Protein AF-A0A653CT68-F1 (afdb_monomer_lite)

Structure (mmCIF, N/CA/C/O backbone):
data_AF-A0A653CT68-F1
#
_entry.id   AF-A0A653CT68-F1
#
loop_
_atom_site.group_PDB
_atom_site.id
_atom_site.type_symbol
_atom_site.label_atom_id
_atom_site.label_alt_id
_atom_site.label_comp_id
_atom_site.label_asym_id
_atom_site.label_entity_id
_atom_site.label_seq_id
_atom_site.pdbx_PDB_ins_code
_atom_site.Cartn_x
_atom_site.Cartn_y
_atom_site.Cartn_z
_atom_site.occupancy
_atom_site.B_iso_or_equiv
_atom_site.auth_seq_id
_atom_site.auth_comp_id
_atom_site.auth_asym_id
_atom_site.auth_atom_id
_atom_site.pdbx_PDB_model_num
ATOM 1 N N . MET A 1 1 ? -41.159 -13.709 57.148 1.00 50.38 1 MET A N 1
ATOM 2 C CA . MET A 1 1 ? -40.549 -14.411 58.303 1.00 50.38 1 MET A CA 1
ATOM 3 C C . MET A 1 1 ? -40.953 -13.792 59.641 1.00 50.38 1 MET A C 1
ATOM 5 O O . MET A 1 1 ? -41.340 -14.556 60.511 1.00 50.38 1 MET A O 1
ATOM 9 N N . ALA A 1 2 ? -40.966 -12.460 59.794 1.00 50.59 2 ALA A N 1
ATOM 10 C CA . ALA A 1 2 ? -41.313 -11.773 61.052 1.00 50.59 2 ALA A CA 1
ATOM 11 C C . ALA A 1 2 ? -42.676 -12.172 61.667 1.00 50.59 2 ALA A C 1
ATOM 13 O O . ALA A 1 2 ? -42.738 -12.515 62.842 1.00 50.59 2 ALA A O 1
ATOM 14 N N . ILE A 1 3 ? -43.745 -12.269 60.863 1.00 54.97 3 ILE A N 1
ATOM 15 C CA . ILE A 1 3 ? -45.086 -12.687 61.336 1.00 54.97 3 ILE A CA 1
ATOM 16 C C . ILE A 1 3 ? -45.089 -14.115 61.920 1.00 54.97 3 ILE A C 1
ATOM 18 O O . ILE A 1 3 ? -45.827 -14.413 62.856 1.00 54.97 3 ILE A O 1
ATOM 22 N N . VAL A 1 4 ? -44.259 -15.014 61.380 1.00 57.62 4 VAL A N 1
ATOM 23 C CA . VAL A 1 4 ? -44.188 -16.419 61.825 1.00 57.62 4 VAL A CA 1
ATOM 24 C C . VAL A 1 4 ? -43.442 -16.527 63.155 1.00 57.62 4 VAL A C 1
ATOM 26 O O . VAL A 1 4 ? -43.852 -17.296 64.021 1.00 57.62 4 VAL A O 1
ATOM 29 N N . VAL A 1 5 ? -42.397 -15.715 63.340 1.00 60.66 5 VAL A N 1
ATOM 30 C CA . VAL A 1 5 ? -41.650 -15.627 64.603 1.00 60.66 5 VAL A CA 1
ATOM 31 C C . VAL A 1 5 ? -42.527 -15.018 65.696 1.00 60.66 5 VAL A C 1
ATOM 33 O O . VAL A 1 5 ? -42.598 -15.583 66.781 1.00 60.66 5 VAL A O 1
ATOM 36 N N . PHE A 1 6 ? -43.292 -13.968 65.382 1.00 61.91 6 PHE A N 1
ATOM 37 C CA . PHE A 1 6 ? -44.229 -13.341 66.320 1.00 61.91 6 PHE A CA 1
ATOM 38 C C . PHE A 1 6 ? -45.326 -14.308 66.779 1.00 61.91 6 PHE A C 1
ATOM 40 O O . PHE A 1 6 ? -45.622 -14.418 67.964 1.00 61.91 6 PHE A O 1
ATOM 47 N N . ARG A 1 7 ? -45.882 -15.097 65.851 1.00 63.41 7 ARG A N 1
ATOM 48 C CA . ARG A 1 7 ? -46.888 -16.119 66.178 1.00 63.41 7 ARG A CA 1
ATOM 49 C C . ARG A 1 7 ? -46.317 -17.252 67.033 1.00 63.41 7 ARG A C 1
ATOM 51 O O . ARG A 1 7 ? -47.052 -17.857 67.805 1.00 63.41 7 ARG A O 1
ATOM 58 N N . SER A 1 8 ? -45.024 -17.545 66.895 1.00 61.91 8 SER A N 1
ATOM 59 C CA . SER A 1 8 ? -44.327 -18.529 67.726 1.00 61.91 8 SER A CA 1
ATOM 60 C C . SER A 1 8 ? -44.016 -17.981 69.122 1.00 61.91 8 SER A C 1
ATOM 62 O O . SER A 1 8 ? -44.239 -18.695 70.094 1.00 61.91 8 SER A O 1
ATOM 64 N N . TYR A 1 9 ? -43.563 -16.728 69.225 1.00 60.38 9 TYR A N 1
ATOM 65 C CA . TYR A 1 9 ? -43.255 -16.056 70.494 1.00 60.38 9 TYR A CA 1
ATOM 66 C C . TYR A 1 9 ? -44.516 -15.795 71.327 1.00 60.38 9 TYR A C 1
ATOM 68 O O . TYR A 1 9 ? -44.578 -16.203 72.484 1.00 60.38 9 TYR A O 1
ATOM 76 N N . ALA A 1 10 ? -45.571 -15.256 70.708 1.00 59.75 10 ALA A N 1
ATOM 77 C CA . ALA A 1 10 ? -46.856 -15.029 71.369 1.00 59.75 10 ALA A CA 1
ATOM 78 C C . ALA A 1 10 ? -47.498 -16.338 71.867 1.00 59.75 10 ALA A C 1
ATOM 80 O O . ALA A 1 10 ? -48.095 -16.372 72.939 1.00 59.75 10 ALA A O 1
ATOM 81 N N . ASN A 1 11 ? -47.341 -17.447 71.128 1.00 57.12 11 ASN A N 1
ATOM 82 C CA . ASN A 1 11 ? -47.797 -18.762 71.590 1.00 57.12 11 ASN A CA 1
ATOM 83 C C . ASN A 1 11 ? -46.973 -19.290 72.774 1.00 57.12 11 ASN A C 1
ATOM 85 O O . ASN A 1 11 ? -47.535 -19.970 73.628 1.00 57.12 11 ASN A O 1
ATOM 89 N N . GLN A 1 12 ? -45.672 -18.987 72.837 1.00 55.50 12 GLN A N 1
ATOM 90 C CA . GLN A 1 12 ? -44.787 -19.411 73.925 1.00 55.50 12 GLN A CA 1
ATOM 91 C C . GLN A 1 12 ? -45.096 -18.680 75.240 1.00 55.50 12 GLN A C 1
ATOM 93 O O . GLN A 1 12 ? -45.182 -19.331 76.285 1.00 55.50 12 GLN A O 1
ATOM 98 N N . GLU A 1 13 ? -45.350 -17.371 75.188 1.00 55.00 13 GLU A N 1
ATOM 99 C CA . GLU A 1 13 ? -45.767 -16.578 76.353 1.00 55.00 13 GLU A CA 1
ATOM 100 C C . GLU A 1 13 ? -47.175 -16.940 76.834 1.00 55.00 13 GLU A C 1
ATOM 102 O O . GLU A 1 13 ? -47.394 -17.082 78.036 1.00 55.00 13 GLU A O 1
ATOM 107 N N . TYR A 1 14 ? -48.114 -17.220 75.922 1.00 52.94 14 TYR A N 1
ATOM 108 C CA . TYR A 1 14 ? -49.458 -17.680 76.296 1.00 52.94 14 TYR A CA 1
ATOM 109 C C . TYR A 1 14 ? -49.420 -19.010 77.072 1.00 52.94 14 TYR A C 1
ATOM 111 O O . TYR A 1 14 ? -50.150 -19.196 78.048 1.00 52.94 14 TYR A O 1
ATOM 119 N N . THR A 1 15 ? -48.516 -19.928 76.701 1.00 51.97 15 THR A N 1
ATOM 120 C CA . THR A 1 15 ? -48.267 -21.160 77.474 1.00 51.97 15 THR A CA 1
ATOM 121 C C . THR A 1 15 ? -47.556 -20.933 78.811 1.00 51.97 15 THR A C 1
ATOM 123 O O . THR A 1 15 ? -47.734 -21.748 79.716 1.00 51.97 15 THR A O 1
ATOM 126 N N . GLN A 1 16 ? -46.779 -19.858 78.977 1.00 47.28 16 GLN A N 1
ATOM 127 C CA . GLN A 1 16 ? -46.173 -19.513 80.269 1.00 47.28 16 GLN A CA 1
ATOM 128 C C . GLN A 1 16 ? -47.174 -18.817 81.208 1.00 47.28 16 GLN A C 1
ATOM 130 O O . GLN A 1 16 ? -47.247 -19.197 82.376 1.00 47.28 16 GLN A O 1
ATOM 135 N N . SER A 1 17 ? -48.029 -17.920 80.706 1.00 47.69 17 SER A N 1
ATOM 136 C CA . SER A 1 17 ? -49.093 -17.275 81.499 1.00 47.69 17 SER A CA 1
ATOM 137 C C . SER A 1 17 ? -50.215 -18.234 81.908 1.00 47.69 17 SER A C 1
ATOM 139 O O . SER A 1 17 ? -50.786 -18.087 82.985 1.00 47.69 17 SER A O 1
ATOM 141 N N . SER A 1 18 ? -50.473 -19.295 81.133 1.00 46.53 18 SER A N 1
ATOM 142 C CA . SER A 1 18 ? -51.396 -20.371 81.537 1.00 46.53 18 SER A CA 1
ATOM 143 C C . SER A 1 18 ? -50.933 -21.157 82.779 1.00 46.53 18 SER A C 1
ATOM 145 O O . SER A 1 18 ? -51.715 -21.943 83.316 1.00 46.53 18 SER A O 1
ATOM 147 N N . ASN A 1 19 ? -49.691 -20.972 83.247 1.00 45.72 19 ASN A N 1
ATOM 148 C CA . ASN A 1 19 ? -49.187 -21.583 84.481 1.00 45.72 19 ASN A CA 1
ATOM 149 C C . ASN A 1 19 ? -49.335 -20.686 85.724 1.00 45.72 19 ASN A C 1
ATOM 151 O O . ASN A 1 19 ? -48.989 -21.128 86.823 1.00 45.72 19 ASN A O 1
ATOM 155 N N . MET A 1 20 ? -49.879 -19.469 85.603 1.00 49.44 20 MET A N 1
ATOM 156 C CA . MET A 1 20 ? -50.174 -18.622 86.759 1.00 49.44 20 MET A CA 1
ATOM 157 C C . MET A 1 20 ? -51.605 -18.863 87.269 1.00 49.44 20 MET A C 1
ATOM 159 O O . MET A 1 20 ? -52.580 -18.305 86.783 1.00 49.44 20 MET A O 1
ATOM 163 N N . SER A 1 21 ? -51.671 -19.684 88.323 1.00 46.19 21 SER A N 1
ATOM 164 C CA . SER A 1 21 ? -52.780 -19.870 89.274 1.00 46.19 21 SER A CA 1
ATOM 165 C C . SER A 1 21 ? -53.822 -20.962 88.977 1.00 46.19 21 SER A C 1
ATOM 167 O O . SER A 1 21 ? -54.867 -20.766 88.360 1.00 46.19 21 SER A O 1
ATOM 169 N N . LYS A 1 22 ? -53.565 -22.131 89.581 1.00 50.19 22 LYS A N 1
ATOM 170 C CA . LYS A 1 22 ? -54.595 -23.049 90.083 1.00 50.19 22 LYS A CA 1
ATOM 171 C C . LYS A 1 22 ? -55.487 -22.291 91.077 1.00 50.19 22 LYS A C 1
ATOM 173 O O . LYS A 1 22 ? -55.068 -22.040 92.201 1.00 50.19 22 LYS A O 1
ATOM 178 N N . GLY A 1 23 ? -56.716 -21.978 90.675 1.00 50.84 23 GLY A N 1
ATOM 179 C CA . GLY A 1 23 ? -57.735 -21.329 91.511 1.00 50.84 23 GLY A CA 1
ATOM 180 C C . GLY A 1 23 ? -58.451 -22.235 92.524 1.00 50.84 23 GLY A C 1
ATOM 181 O O . GLY A 1 23 ? -59.438 -21.805 93.111 1.00 50.84 23 GLY A O 1
ATOM 182 N N . ASP A 1 24 ? -57.992 -23.467 92.755 1.00 50.75 24 ASP A N 1
ATOM 183 C CA . ASP A 1 24 ? -58.619 -24.378 93.720 1.00 50.75 24 ASP A CA 1
ATOM 184 C C . ASP A 1 24 ? -57.930 -24.275 95.091 1.00 50.75 24 ASP A C 1
ATOM 186 O O . ASP A 1 24 ? -56.933 -24.951 95.351 1.00 50.75 24 ASP A O 1
ATOM 190 N N . GLY A 1 25 ? -58.470 -23.424 95.977 1.00 57.62 25 GLY A N 1
ATOM 191 C CA . GLY A 1 25 ? -58.159 -23.460 97.417 1.00 57.62 25 GLY A CA 1
ATOM 192 C C . GLY A 1 25 ? -57.833 -22.140 98.129 1.00 57.62 25 GLY A C 1
ATOM 193 O O . GLY A 1 25 ? -57.172 -22.177 99.164 1.00 57.62 25 GLY A O 1
ATOM 194 N N . LEU A 1 26 ? -58.263 -20.977 97.632 1.00 61.09 26 LEU A N 1
ATOM 195 C CA . LEU A 1 26 ? -58.066 -19.704 98.344 1.00 61.09 26 LEU A CA 1
ATOM 196 C C . LEU A 1 26 ? -59.089 -19.554 99.488 1.00 61.09 26 LEU A C 1
ATOM 198 O O . LEU A 1 26 ? -60.275 -19.344 99.247 1.00 61.09 26 LEU A O 1
ATOM 202 N N . GLN A 1 27 ? -58.638 -19.673 100.741 1.00 65.19 27 GLN A N 1
ATOM 203 C CA . GLN A 1 27 ? -59.453 -19.436 101.939 1.00 65.19 27 GLN A CA 1
ATOM 204 C C . GLN A 1 27 ? -59.028 -18.117 102.599 1.00 65.19 27 GLN A C 1
ATOM 206 O O . GLN A 1 27 ? -57.899 -17.983 103.070 1.00 65.19 27 GLN A O 1
ATOM 211 N N . PHE A 1 28 ? -59.929 -17.135 102.626 1.00 70.94 28 PHE A N 1
ATOM 212 C CA . PHE A 1 28 ? -59.646 -15.792 103.135 1.00 70.94 28 PHE A CA 1
ATOM 213 C C . PHE A 1 28 ? -60.094 -15.638 104.592 1.00 70.94 28 PHE A C 1
ATOM 215 O O . PHE A 1 28 ? -61.154 -16.120 104.988 1.00 70.94 28 PHE A O 1
ATOM 222 N N . SER A 1 29 ? -59.298 -14.934 105.400 1.00 73.31 29 SER A N 1
ATOM 223 C CA . SER A 1 29 ? -59.592 -14.674 106.818 1.00 73.31 29 SER A CA 1
ATOM 224 C C . SER A 1 29 ? -60.722 -13.655 107.033 1.00 73.31 29 SER A C 1
ATOM 226 O O . SER A 1 29 ? -61.305 -13.604 108.115 1.00 73.31 29 SER A O 1
ATOM 228 N N . SER A 1 30 ? -61.059 -12.859 106.013 1.00 78.62 30 SER A N 1
ATOM 229 C CA . SER A 1 30 ? -62.211 -11.952 105.982 1.00 78.62 30 SER A CA 1
ATOM 230 C C . SER A 1 30 ? -62.612 -11.631 104.535 1.00 78.62 30 SER A C 1
ATOM 232 O O . SER A 1 30 ? -61.801 -11.771 103.617 1.00 78.62 30 SER A O 1
ATOM 234 N N . LYS A 1 31 ? -63.845 -11.143 104.321 1.00 78.69 31 LYS A N 1
ATOM 235 C CA . LYS A 1 31 ? -64.280 -10.643 103.001 1.00 78.69 31 LYS A CA 1
ATOM 236 C C . LYS A 1 31 ? -63.412 -9.485 102.493 1.00 78.69 31 LYS A C 1
ATOM 238 O O . LYS A 1 31 ? -63.203 -9.369 101.293 1.00 78.69 31 LYS A O 1
ATOM 243 N N . ASP A 1 32 ? -62.871 -8.663 103.392 1.00 81.00 32 ASP A N 1
ATOM 244 C CA . ASP A 1 32 ? -61.933 -7.598 103.018 1.00 81.00 32 ASP A CA 1
ATOM 245 C C . ASP A 1 32 ? -60.608 -8.164 102.493 1.00 81.00 32 ASP A C 1
ATOM 247 O O . ASP A 1 32 ? -60.063 -7.628 101.533 1.00 81.00 32 ASP A O 1
ATOM 251 N N . ALA A 1 33 ? -60.105 -9.267 103.060 1.00 80.00 33 ALA A N 1
ATOM 252 C CA . ALA A 1 33 ? -58.885 -9.920 102.578 1.00 80.00 33 ALA A CA 1
ATOM 253 C C . ALA A 1 33 ? -59.068 -10.534 101.177 1.00 80.00 33 ALA A C 1
ATOM 255 O O . ALA A 1 33 ? -58.167 -10.448 100.345 1.00 80.00 33 ALA A O 1
ATOM 256 N N . GLU A 1 34 ? -60.248 -11.090 100.894 1.00 82.69 34 GLU A N 1
ATOM 257 C CA . GLU A 1 34 ? -60.627 -11.572 99.560 1.00 82.69 34 GLU A CA 1
ATOM 258 C C . GLU A 1 34 ? -60.697 -10.429 98.537 1.00 82.69 34 GLU A C 1
ATOM 260 O O . GLU A 1 34 ? -60.123 -10.523 97.453 1.00 82.69 34 GLU A O 1
ATOM 265 N N . ILE A 1 35 ? -61.341 -9.312 98.896 1.00 85.56 35 ILE A N 1
ATOM 266 C CA . ILE A 1 35 ? -61.432 -8.125 98.033 1.00 85.56 35 ILE A CA 1
ATOM 267 C C . ILE A 1 35 ? -60.040 -7.546 97.747 1.00 85.56 35 ILE A C 1
ATOM 269 O O . ILE A 1 35 ? -59.770 -7.155 96.614 1.00 85.56 35 ILE A O 1
ATOM 273 N N . GLN A 1 36 ? -59.158 -7.484 98.747 1.00 85.75 36 GLN A N 1
ATOM 274 C CA . GLN A 1 36 ? -57.786 -6.996 98.574 1.00 85.75 36 GLN A CA 1
ATOM 275 C C . GLN A 1 36 ? -56.960 -7.912 97.664 1.00 85.75 36 GLN A C 1
ATOM 277 O O . GLN A 1 36 ? -56.241 -7.409 96.805 1.00 85.75 36 GLN A O 1
ATOM 282 N N . TYR A 1 37 ? -57.105 -9.236 97.790 1.00 86.62 37 TYR A N 1
ATOM 283 C CA . TYR A 1 37 ? -56.441 -10.196 96.905 1.00 86.62 37 TYR A CA 1
ATOM 284 C C . TYR A 1 37 ? -56.873 -10.022 95.444 1.00 86.62 37 TYR A C 1
ATOM 286 O O . TYR A 1 37 ? -56.025 -9.849 94.574 1.00 86.62 37 TYR A O 1
ATOM 294 N N . TRP A 1 38 ? -58.182 -10.002 95.170 1.00 89.00 38 TRP A N 1
ATOM 295 C CA . TRP A 1 38 ? -58.682 -9.834 93.801 1.00 89.00 38 TRP A CA 1
ATOM 296 C C . TRP A 1 38 ? -58.370 -8.452 93.217 1.00 89.00 38 TRP A C 1
ATOM 298 O O . TRP A 1 38 ? -58.117 -8.352 92.019 1.00 89.00 38 TRP A O 1
ATOM 308 N N . LYS A 1 39 ? -58.344 -7.394 94.040 1.00 89.62 39 LYS A N 1
ATOM 309 C CA . LYS A 1 39 ? -57.876 -6.065 93.615 1.00 89.62 39 LYS A CA 1
ATOM 310 C C . LYS A 1 39 ? -56.393 -6.070 93.257 1.00 89.62 39 LYS A C 1
ATOM 312 O O . LYS A 1 39 ? -56.054 -5.574 92.193 1.00 89.62 39 LYS A O 1
ATOM 317 N N . GLY A 1 40 ? -55.539 -6.657 94.098 1.00 90.44 40 GLY A N 1
ATOM 318 C CA . GLY A 1 40 ? -54.108 -6.789 93.816 1.00 90.44 40 GLY A CA 1
ATOM 319 C C . GLY A 1 40 ? -53.843 -7.606 92.553 1.00 90.44 40 GLY A C 1
ATOM 320 O O . GLY A 1 40 ? -53.070 -7.182 91.706 1.00 90.44 40 GLY A O 1
ATOM 321 N N . LEU A 1 41 ? -54.566 -8.713 92.366 1.00 90.50 41 LEU A N 1
ATOM 322 C CA . LEU A 1 41 ? -54.452 -9.540 91.165 1.00 90.50 41 LEU A CA 1
ATOM 323 C C . LEU A 1 41 ? -54.931 -8.807 89.898 1.00 90.50 41 LEU A C 1
ATOM 325 O O . LEU A 1 41 ? -54.326 -8.939 88.839 1.00 90.50 41 LEU A O 1
ATOM 329 N N . ALA A 1 42 ? -56.007 -8.019 89.987 1.00 92.25 42 ALA A N 1
ATOM 330 C CA . ALA A 1 42 ? -56.459 -7.183 88.875 1.00 92.25 42 ALA A CA 1
ATOM 331 C C . ALA A 1 42 ? -55.444 -6.077 88.536 1.00 92.25 42 ALA A C 1
ATOM 333 O O . ALA A 1 42 ? -55.226 -5.801 87.359 1.00 92.25 42 ALA A O 1
ATOM 334 N N . GLU A 1 43 ? -54.812 -5.476 89.550 1.00 93.25 43 GLU A N 1
ATOM 335 C CA . GLU A 1 43 ? -53.736 -4.490 89.395 1.00 93.25 43 GLU A CA 1
ATOM 336 C C . GLU A 1 43 ? -52.497 -5.113 88.725 1.00 93.25 43 GLU A C 1
ATOM 338 O O . GLU A 1 43 ? -51.955 -4.531 87.790 1.00 93.25 43 GLU A O 1
ATOM 343 N N . GLU A 1 44 ? -52.091 -6.320 89.135 1.00 93.19 44 GLU A N 1
ATOM 344 C CA . GLU A 1 44 ? -50.997 -7.078 88.507 1.00 93.19 44 GLU A CA 1
ATOM 345 C C . GLU A 1 44 ? -51.287 -7.381 87.030 1.00 93.19 44 GLU A C 1
ATOM 347 O O . GLU A 1 44 ? -50.435 -7.139 86.177 1.00 93.19 44 GLU A O 1
ATOM 352 N N . TYR A 1 45 ? -52.498 -7.846 86.694 1.00 93.69 45 TYR A N 1
ATOM 353 C CA . TYR A 1 45 ? -52.873 -8.076 85.294 1.00 93.69 45 TYR A CA 1
ATOM 354 C C . TYR A 1 45 ? -52.919 -6.786 84.468 1.00 93.69 45 TYR A C 1
ATOM 356 O O . TYR A 1 45 ? -52.544 -6.808 83.298 1.00 93.69 45 TYR A O 1
ATOM 364 N N . LEU A 1 46 ? -53.356 -5.666 85.050 1.00 95.12 46 LEU A N 1
ATOM 365 C CA . LEU A 1 46 ? -53.315 -4.355 84.396 1.00 95.12 46 LEU A CA 1
ATOM 366 C C . LEU A 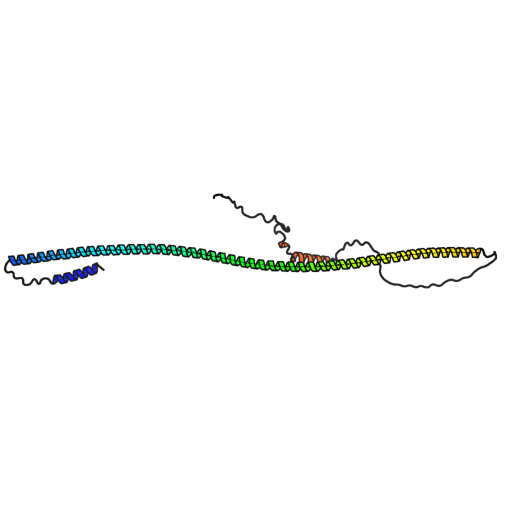1 46 ? -51.875 -3.930 84.088 1.00 95.12 46 LEU A C 1
ATOM 368 O O . LEU A 1 46 ? -51.584 -3.560 82.953 1.00 95.12 46 LEU A O 1
ATOM 372 N N . GLN A 1 47 ? -50.973 -4.052 85.064 1.00 95.00 47 GLN A N 1
ATOM 373 C CA . GLN A 1 47 ? -49.549 -3.750 84.886 1.00 95.00 47 GLN A CA 1
ATOM 374 C C . GLN A 1 47 ? -48.897 -4.655 83.837 1.00 95.00 47 GLN A C 1
ATOM 376 O O . GLN A 1 47 ? -48.090 -4.191 83.034 1.00 95.00 47 GLN A O 1
ATOM 381 N N . GLU A 1 48 ? -49.258 -5.937 83.810 1.00 94.25 48 GLU A N 1
ATOM 382 C CA . GLU A 1 48 ? -48.735 -6.891 82.835 1.00 94.25 48 GLU A CA 1
ATOM 383 C C . GLU A 1 48 ? -49.230 -6.596 81.413 1.00 94.25 48 GLU A C 1
ATOM 385 O O . GLU A 1 48 ? -48.445 -6.630 80.467 1.00 94.25 48 GLU A O 1
ATOM 390 N N . ILE A 1 49 ? -50.506 -6.230 81.250 1.00 93.62 49 ILE A N 1
ATOM 391 C CA . ILE A 1 49 ? -51.044 -5.781 79.960 1.00 93.62 49 ILE A CA 1
ATOM 392 C C . ILE A 1 49 ? -50.319 -4.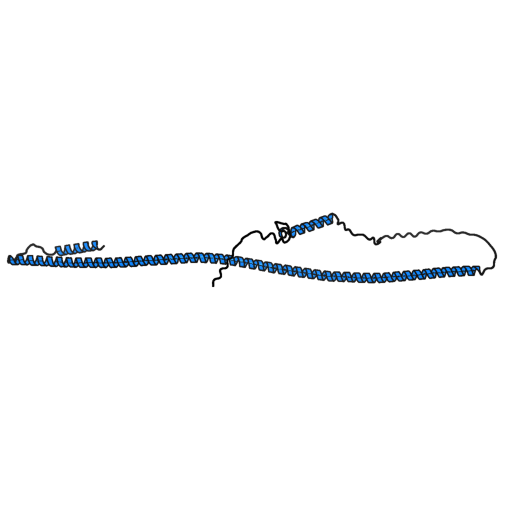516 79.492 1.00 93.62 49 ILE A C 1
ATOM 394 O O . ILE A 1 49 ? -49.911 -4.455 78.335 1.00 93.62 49 ILE A O 1
ATOM 398 N N . GLU A 1 50 ? -50.113 -3.532 80.373 1.00 95.50 50 GLU A N 1
ATOM 399 C CA . GLU A 1 50 ? -49.363 -2.314 80.038 1.00 95.50 50 GLU A CA 1
ATOM 400 C C . GLU A 1 50 ? -47.912 -2.621 79.640 1.00 95.50 50 GLU A C 1
ATOM 402 O O . GLU A 1 50 ? -47.401 -2.052 78.671 1.00 95.50 50 GLU A O 1
ATOM 407 N N . ARG A 1 51 ? -47.252 -3.552 80.343 1.00 95.31 51 ARG A N 1
ATOM 408 C CA . ARG A 1 51 ? -45.889 -4.001 80.030 1.00 95.31 51 ARG A CA 1
ATOM 409 C C . ARG A 1 51 ? -45.816 -4.648 78.649 1.00 95.31 51 ARG A C 1
ATOM 411 O O . ARG A 1 51 ? -44.991 -4.231 77.839 1.00 95.31 51 ARG A O 1
ATOM 418 N N . ILE A 1 52 ? -46.685 -5.622 78.376 1.00 93.69 52 ILE A N 1
ATOM 419 C CA . ILE A 1 52 ? -46.745 -6.325 77.085 1.00 93.69 52 ILE A CA 1
ATOM 420 C C . ILE A 1 52 ? -47.092 -5.348 75.960 1.00 93.69 52 ILE A C 1
ATOM 422 O O . ILE A 1 52 ? -46.520 -5.419 74.875 1.00 93.69 52 ILE A O 1
ATOM 426 N N . GLN A 1 53 ? -48.010 -4.412 76.204 1.00 95.50 53 GLN A N 1
ATOM 427 C CA . GLN A 1 53 ? -48.395 -3.423 75.206 1.00 95.50 53 GLN A CA 1
ATOM 428 C C . GLN A 1 53 ? -47.222 -2.506 74.849 1.00 95.50 53 GLN A C 1
ATOM 430 O O . GLN A 1 53 ? -46.956 -2.290 73.669 1.00 95.50 53 GLN A O 1
ATOM 435 N N . LYS A 1 54 ? -46.458 -2.051 75.848 1.00 96.38 54 LYS A N 1
ATOM 436 C CA . LYS A 1 54 ? -45.239 -1.271 75.621 1.00 96.38 54 LYS A CA 1
ATOM 437 C C . LYS A 1 54 ? -44.178 -2.064 74.848 1.00 96.38 54 LYS A C 1
ATOM 439 O O . LYS A 1 54 ? -43.596 -1.530 73.911 1.00 96.38 54 LYS A O 1
ATOM 444 N N . GLU A 1 55 ? -43.949 -3.324 75.208 1.00 95.12 55 GLU A N 1
ATOM 445 C CA . GLU A 1 55 ? -43.000 -4.205 74.511 1.00 95.12 55 GLU A CA 1
ATOM 446 C C . GLU A 1 55 ? -43.418 -4.452 73.051 1.00 95.12 55 GLU A C 1
ATOM 448 O O . GLU A 1 55 ? -42.594 -4.395 72.138 1.00 95.12 55 GLU A O 1
ATOM 453 N N . SER A 1 56 ? -44.718 -4.638 72.802 1.00 94.94 56 SER A N 1
ATOM 454 C CA . SER A 1 56 ? -45.270 -4.745 71.450 1.00 94.94 56 SER A CA 1
ATOM 455 C C . SER A 1 56 ? -45.069 -3.458 70.646 1.00 94.94 56 SER A C 1
ATOM 457 O O . SER A 1 56 ? -44.705 -3.529 69.471 1.00 94.94 56 SER A O 1
ATOM 459 N N . ASP A 1 57 ? -45.303 -2.290 71.245 1.00 95.94 57 ASP A N 1
ATOM 460 C CA . ASP A 1 57 ? -45.101 -1.000 70.578 1.00 95.94 57 ASP A CA 1
ATOM 461 C C . ASP A 1 57 ? -43.618 -0.780 70.232 1.00 95.94 57 ASP A C 1
ATOM 463 O O . ASP A 1 57 ? -43.299 -0.381 69.109 1.00 95.94 57 ASP A O 1
ATOM 467 N N . GLU A 1 58 ? -42.703 -1.107 71.152 1.00 96.75 58 GLU A N 1
ATOM 468 C CA . GLU A 1 58 ? -41.253 -1.068 70.918 1.00 96.75 58 GLU A CA 1
ATOM 469 C C . GLU A 1 58 ? -40.842 -2.003 69.769 1.00 96.75 58 GLU A C 1
ATOM 471 O O . GLU A 1 58 ? -40.136 -1.573 68.853 1.00 96.75 58 GLU A O 1
ATOM 476 N N . PHE A 1 59 ? -41.354 -3.239 69.745 1.00 96.12 59 PHE A N 1
ATOM 477 C CA . PHE A 1 59 ? -41.088 -4.196 68.668 1.00 96.12 59 PHE A CA 1
ATOM 478 C C . PHE A 1 59 ? -41.606 -3.714 67.305 1.00 96.12 59 PHE A C 1
ATOM 480 O O . PHE A 1 59 ? -40.925 -3.856 66.286 1.00 96.12 59 PHE A O 1
ATOM 487 N N . ILE A 1 60 ? -42.809 -3.130 67.259 1.00 96.88 60 ILE A N 1
ATOM 488 C CA . ILE A 1 60 ? -43.371 -2.573 66.020 1.00 96.88 60 ILE A CA 1
ATOM 489 C C . ILE A 1 60 ? -42.472 -1.449 65.497 1.00 96.88 60 ILE A C 1
ATOM 491 O O . ILE A 1 60 ? -42.179 -1.410 64.299 1.00 96.88 60 ILE A O 1
ATOM 495 N N . VAL A 1 61 ? -42.010 -0.558 66.377 1.00 96.81 61 VAL A N 1
ATOM 496 C CA . VAL A 1 61 ? -41.114 0.543 66.004 1.00 96.81 61 VAL A CA 1
ATOM 497 C C . VAL A 1 61 ? -39.770 0.017 65.498 1.00 96.81 61 VAL A C 1
ATOM 499 O O . VAL A 1 61 ? -39.310 0.465 64.446 1.00 96.81 61 VAL A O 1
ATOM 502 N N . GLU A 1 62 ? -39.159 -0.951 66.184 1.00 97.00 62 GLU A N 1
ATOM 503 C CA . GLU A 1 62 ? -37.892 -1.561 65.761 1.00 97.00 62 GLU A CA 1
ATOM 504 C C . GLU A 1 62 ? -38.030 -2.260 64.401 1.00 97.00 62 GLU A C 1
ATOM 506 O O . GLU A 1 62 ? -37.209 -2.052 63.506 1.00 97.00 62 GLU A O 1
ATOM 511 N N . SER A 1 63 ? -39.112 -3.016 64.193 1.00 96.81 63 SER A N 1
ATOM 512 C CA . SER A 1 63 ? -39.386 -3.673 62.913 1.00 96.81 63 SER A C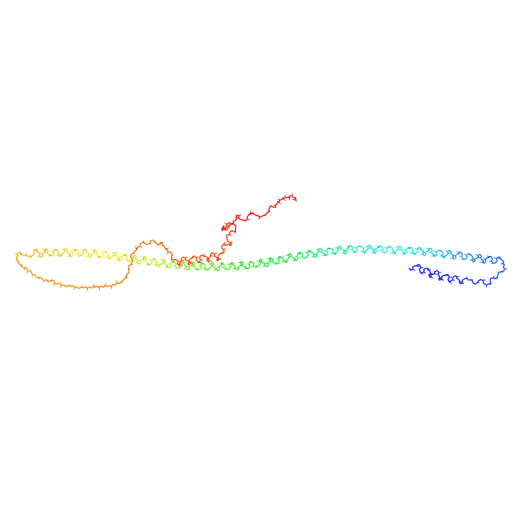A 1
ATOM 513 C C . SER A 1 63 ? -39.555 -2.665 61.775 1.00 96.81 63 SER A C 1
ATOM 515 O O . SER A 1 63 ? -39.044 -2.897 60.681 1.00 96.81 63 SER A O 1
ATOM 517 N N . GLN A 1 64 ? -40.257 -1.552 62.011 1.00 96.88 64 GLN A N 1
ATOM 518 C CA . GLN A 1 64 ? -40.420 -0.494 61.008 1.00 96.88 64 GLN A CA 1
ATOM 519 C C . GLN A 1 64 ? -39.100 0.220 60.707 1.00 96.88 64 GLN A C 1
ATOM 521 O O . GLN A 1 64 ? -38.844 0.595 59.563 1.00 96.88 64 GLN A O 1
ATOM 526 N N . GLN A 1 65 ? -38.261 0.436 61.721 1.00 97.50 65 GLN A N 1
ATOM 527 C CA . GLN A 1 65 ? -36.944 1.035 61.538 1.00 97.50 65 GLN A CA 1
ATOM 528 C C . GLN A 1 65 ? -36.037 0.121 60.703 1.00 97.50 65 GLN A C 1
ATOM 530 O O . GLN A 1 65 ? -35.418 0.583 59.745 1.00 97.50 65 GLN A O 1
ATOM 535 N N . LEU A 1 66 ? -36.030 -1.178 61.002 1.00 97.12 66 LEU A N 1
ATOM 536 C CA . LEU A 1 66 ? -35.272 -2.175 60.252 1.00 97.12 66 LEU A CA 1
ATOM 537 C C . LEU A 1 66 ? -35.748 -2.287 58.792 1.00 97.12 66 LEU A C 1
ATOM 539 O O . LEU A 1 66 ? -34.933 -2.390 57.877 1.00 97.12 66 LEU A O 1
ATOM 543 N N . GLU A 1 67 ? -37.061 -2.236 58.554 1.00 97.00 67 GLU A N 1
ATOM 544 C CA . GLU A 1 67 ? -37.630 -2.234 57.201 1.00 97.00 67 GLU A CA 1
ATOM 545 C C . GLU A 1 67 ? -37.143 -1.027 56.387 1.00 97.00 67 GLU A C 1
ATOM 547 O O . GLU A 1 67 ? -36.663 -1.204 55.268 1.00 97.00 67 GLU A O 1
ATOM 552 N N . LYS A 1 68 ? -37.136 0.176 56.978 1.00 98.06 68 LYS A N 1
ATOM 553 C CA . LYS A 1 68 ? -36.592 1.385 56.332 1.00 98.06 68 LYS A CA 1
ATOM 554 C C . LYS A 1 68 ? -35.104 1.262 56.004 1.00 98.06 68 LYS A C 1
ATOM 556 O O . LYS A 1 68 ? -34.662 1.734 54.959 1.00 98.06 68 LYS A O 1
ATOM 561 N N . GLU A 1 69 ? -34.317 0.640 56.880 1.00 97.75 69 GLU A N 1
ATOM 562 C CA . GLU A 1 69 ? -32.888 0.402 56.638 1.00 97.75 69 GLU A CA 1
ATOM 563 C C . GLU A 1 69 ? -32.661 -0.585 55.483 1.00 97.75 69 GLU A C 1
ATOM 565 O O . GLU A 1 69 ? -31.775 -0.372 54.642 1.00 97.75 69 GLU A O 1
ATOM 570 N N . TYR A 1 70 ? -33.489 -1.631 55.386 1.00 98.00 70 TYR A N 1
ATOM 571 C CA . TYR A 1 70 ? -33.467 -2.547 54.248 1.00 98.00 70 TYR A CA 1
ATOM 572 C C . TYR A 1 70 ? -33.897 -1.867 52.949 1.00 98.00 70 TYR A C 1
ATOM 574 O O . TYR A 1 70 ? -33.208 -2.033 51.942 1.00 98.00 70 TYR A O 1
ATOM 582 N N . GLU A 1 71 ? -34.971 -1.078 52.958 1.00 98.06 71 GLU A N 1
ATOM 583 C CA . GLU A 1 71 ? -35.424 -0.318 51.788 1.00 98.06 71 GLU A CA 1
ATOM 584 C C . GLU A 1 71 ? -34.338 0.642 51.287 1.00 98.06 71 GLU A C 1
ATOM 586 O O . GLU A 1 71 ? -33.998 0.615 50.104 1.00 98.06 71 GLU A O 1
ATOM 591 N N . ALA A 1 72 ? -33.704 1.404 52.185 1.00 98.25 72 ALA A N 1
ATOM 592 C CA . ALA A 1 72 ? -32.606 2.305 51.831 1.00 98.25 72 ALA A CA 1
ATOM 593 C C . ALA A 1 72 ? -31.409 1.553 51.217 1.00 98.25 72 ALA A C 1
ATOM 595 O O . ALA A 1 72 ? -30.799 2.009 50.245 1.00 98.25 72 ALA A O 1
ATOM 596 N N . THR A 1 73 ? -31.083 0.374 51.756 1.00 98.31 73 THR A N 1
ATOM 597 C CA . THR A 1 73 ? -29.997 -0.473 51.237 1.00 98.31 73 THR A CA 1
ATOM 598 C C . THR A 1 73 ? -30.335 -1.044 49.858 1.00 98.31 73 THR A C 1
ATOM 600 O O . THR A 1 73 ? -29.473 -1.085 48.975 1.00 98.31 73 THR A O 1
ATOM 603 N N . ILE A 1 74 ? -31.580 -1.481 49.651 1.00 98.44 74 ILE A N 1
ATOM 604 C CA . ILE A 1 74 ? -32.065 -1.972 48.357 1.00 98.44 74 ILE A CA 1
ATOM 605 C C . ILE A 1 74 ? -32.002 -0.845 47.326 1.00 98.44 74 ILE A C 1
ATOM 607 O O . ILE A 1 74 ? -31.374 -1.031 46.285 1.00 98.44 74 ILE A O 1
ATOM 611 N N . GLU A 1 75 ? -32.533 0.338 47.637 1.00 98.56 75 GLU A N 1
ATOM 612 C CA . GLU A 1 75 ? -32.525 1.491 46.731 1.00 98.56 75 GLU A CA 1
ATOM 613 C C . GLU A 1 75 ? -31.092 1.903 46.350 1.00 98.56 75 GLU A C 1
ATOM 615 O O . GLU A 1 75 ? -30.777 2.136 45.176 1.00 98.56 75 GLU A O 1
ATOM 620 N N . GLN A 1 76 ? -30.175 1.926 47.323 1.00 98.56 76 GLN A N 1
ATOM 621 C CA . GLN A 1 76 ? -28.767 2.215 47.064 1.00 98.56 76 GLN A CA 1
ATOM 622 C C . GLN A 1 76 ? -28.128 1.172 46.133 1.00 98.56 76 GLN A C 1
ATOM 624 O O . GLN A 1 76 ? -27.375 1.530 45.218 1.00 98.56 76 GLN A O 1
ATOM 629 N N . ASN A 1 77 ? -28.421 -0.113 46.344 1.00 98.31 77 ASN A N 1
ATOM 630 C CA . ASN A 1 77 ? -27.910 -1.195 45.507 1.00 98.31 77 ASN A CA 1
ATOM 631 C C . ASN A 1 77 ? -28.500 -1.156 44.093 1.00 98.31 77 ASN A C 1
ATOM 633 O O . ASN A 1 77 ? -27.753 -1.302 43.126 1.00 98.31 77 ASN A O 1
ATOM 637 N N . GLU A 1 78 ? -29.797 -0.895 43.945 1.00 98.56 78 GLU A N 1
ATOM 638 C CA . GLU A 1 78 ? -30.454 -0.731 42.646 1.00 98.56 78 GLU A CA 1
ATOM 639 C C . GLU A 1 78 ? -29.861 0.440 41.860 1.00 98.56 78 GLU A C 1
ATOM 641 O O . GLU A 1 78 ? -29.536 0.301 40.674 1.00 98.56 78 GLU A O 1
ATOM 646 N N . LYS A 1 79 ? -29.623 1.575 42.528 1.00 98.62 79 LYS A N 1
ATOM 647 C CA . LYS A 1 79 ? -28.931 2.721 41.930 1.00 98.62 79 LYS A CA 1
ATOM 648 C C . LYS A 1 79 ? -27.528 2.339 41.461 1.00 98.62 79 LYS A C 1
ATOM 650 O O . LYS A 1 79 ? -27.165 2.622 40.321 1.00 98.62 79 LYS A O 1
ATOM 655 N N . LYS A 1 80 ? -26.760 1.635 42.297 1.00 98.69 80 LYS A N 1
ATOM 656 C CA . LYS A 1 80 ? -25.412 1.169 41.945 1.00 98.69 80 LYS A CA 1
ATOM 657 C C . LYS A 1 80 ? -25.426 0.214 40.749 1.00 98.69 80 LYS A C 1
ATOM 659 O O . LYS A 1 80 ? -24.585 0.345 39.864 1.00 98.69 80 LYS A O 1
ATOM 664 N N . ILE A 1 81 ? -26.377 -0.719 40.691 1.00 98.56 81 ILE A N 1
ATOM 665 C CA . ILE A 1 81 ? -26.551 -1.639 39.556 1.00 98.56 81 ILE A CA 1
ATOM 666 C C . ILE A 1 81 ? -26.851 -0.854 38.279 1.00 98.56 81 ILE A C 1
ATOM 668 O O . ILE A 1 81 ? -26.250 -1.119 37.236 1.00 98.56 81 ILE A O 1
ATOM 672 N N . LYS A 1 82 ? -27.741 0.138 38.355 1.00 98.62 82 LYS A N 1
ATOM 673 C CA . LYS A 1 82 ? -28.085 0.996 37.218 1.00 98.62 82 LYS A CA 1
ATOM 674 C C . LYS A 1 82 ? -26.876 1.788 36.718 1.00 98.62 82 LYS A C 1
ATOM 676 O O . LYS A 1 82 ? -26.612 1.787 35.516 1.00 98.62 82 LYS A O 1
ATOM 681 N N . ASP A 1 83 ? -26.119 2.405 37.620 1.00 98.56 83 ASP A N 1
ATOM 682 C CA . ASP A 1 83 ? -24.925 3.182 37.275 1.00 98.56 83 ASP A CA 1
ATOM 683 C C . ASP A 1 83 ? -23.838 2.297 36.644 1.00 98.56 83 ASP A C 1
ATOM 685 O O . ASP A 1 83 ? -23.278 2.648 35.601 1.00 98.56 83 ASP A O 1
ATOM 689 N N . LEU A 1 84 ? -23.591 1.111 37.214 1.00 98.50 84 LEU A N 1
ATOM 690 C CA . LEU A 1 84 ? -22.655 0.129 36.658 1.00 98.50 84 LEU A CA 1
ATOM 691 C C . LEU A 1 84 ? -23.106 -0.384 35.287 1.00 98.50 84 LEU A C 1
ATOM 693 O O . LEU A 1 84 ? -22.283 -0.510 34.384 1.00 98.50 84 LEU A O 1
ATOM 697 N N . SER A 1 85 ? -24.402 -0.633 35.098 1.00 98.69 85 SER A N 1
ATOM 698 C CA . SER A 1 85 ? -24.964 -1.045 33.808 1.00 98.69 85 SER A CA 1
ATOM 699 C C . SER A 1 85 ? -24.772 0.034 32.736 1.00 98.69 85 SER A C 1
ATOM 701 O O . SER A 1 85 ? -24.320 -0.255 31.627 1.00 98.69 85 SER A O 1
ATOM 703 N N . LEU A 1 86 ? -25.021 1.304 33.071 1.00 98.62 86 LEU A N 1
ATOM 704 C CA . LEU A 1 86 ? -24.773 2.428 32.163 1.00 98.62 86 LEU A CA 1
ATOM 705 C C . LEU A 1 86 ? -23.286 2.578 31.820 1.00 98.62 86 LEU A C 1
ATOM 707 O O . LEU A 1 86 ? -22.955 2.816 30.657 1.00 98.62 86 LEU A O 1
ATOM 711 N N . ALA A 1 87 ? -22.393 2.434 32.801 1.00 98.56 87 ALA A N 1
ATOM 712 C CA . ALA A 1 87 ? -20.951 2.476 32.572 1.00 98.56 87 ALA A CA 1
ATOM 713 C C . ALA A 1 87 ? -20.486 1.325 31.665 1.00 98.56 87 ALA A C 1
ATOM 715 O O . ALA A 1 87 ? -19.730 1.560 30.724 1.00 98.56 87 ALA A O 1
ATOM 716 N N . ASN A 1 88 ? -20.996 0.112 31.891 1.00 98.62 88 ASN A N 1
ATOM 717 C CA . ASN A 1 88 ? -20.673 -1.057 31.077 1.00 98.62 88 ASN A CA 1
ATOM 718 C C . ASN A 1 88 ? -21.142 -0.881 29.624 1.00 98.62 88 ASN A C 1
ATOM 720 O O . ASN A 1 88 ? -20.370 -1.089 28.694 1.00 98.62 88 ASN A O 1
ATOM 724 N N . ASN A 1 89 ? -22.365 -0.384 29.415 1.00 98.62 89 ASN A N 1
ATOM 725 C CA . ASN A 1 89 ? -22.878 -0.092 28.073 1.00 98.62 89 ASN A CA 1
ATOM 726 C C . ASN A 1 89 ? -22.040 0.972 27.345 1.00 98.62 89 ASN A C 1
ATOM 728 O O . ASN A 1 89 ? -21.787 0.852 26.147 1.00 98.62 89 ASN A O 1
ATOM 732 N N . LYS A 1 90 ? -21.577 2.011 28.053 1.00 98.62 90 LYS A N 1
ATOM 733 C CA . LYS A 1 90 ? -20.681 3.024 27.472 1.00 98.62 90 LYS A CA 1
ATOM 734 C C . LYS A 1 90 ? -19.336 2.425 27.069 1.00 98.62 90 LYS A C 1
ATOM 736 O O . LYS A 1 90 ? -18.900 2.656 25.945 1.00 98.62 90 LYS A O 1
ATOM 741 N N . ALA A 1 91 ? -18.721 1.640 27.954 1.00 98.44 91 ALA A N 1
ATOM 742 C CA . ALA A 1 91 ? -17.458 0.965 27.672 1.00 98.44 91 ALA A CA 1
ATOM 743 C C . ALA A 1 91 ? -17.589 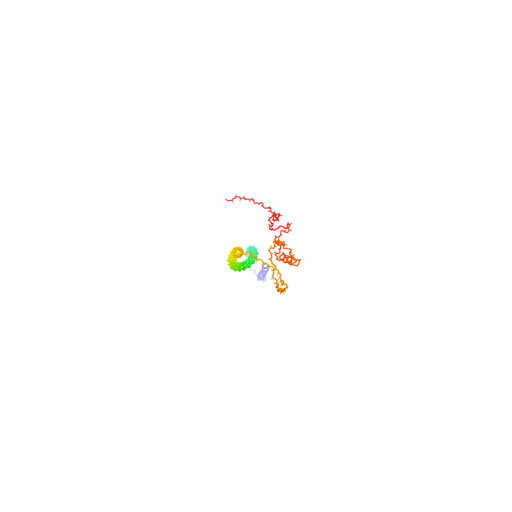-0.002 26.485 1.00 98.44 91 ALA A C 1
ATOM 745 O O . ALA A 1 91 ? -16.729 -0.022 25.609 1.00 98.44 91 ALA A O 1
ATOM 746 N N . GLN A 1 92 ? -18.696 -0.743 26.399 1.00 98.69 92 GLN A N 1
ATOM 747 C CA . GLN A 1 92 ? -18.973 -1.644 25.281 1.00 98.69 92 GLN A CA 1
ATOM 748 C C . GLN A 1 92 ? -19.076 -0.889 23.946 1.00 98.69 92 GLN A C 1
ATOM 750 O O . GLN A 1 92 ? -18.430 -1.272 22.972 1.00 98.69 92 GLN A O 1
ATOM 755 N N . ASN A 1 93 ? -19.807 0.229 23.912 1.00 98.56 93 ASN A N 1
ATOM 756 C CA . ASN A 1 93 ? -19.906 1.069 22.715 1.00 98.56 93 ASN A CA 1
ATOM 757 C C . ASN A 1 93 ? -18.545 1.644 22.288 1.00 98.56 93 ASN A C 1
ATOM 759 O O . ASN A 1 93 ? -18.257 1.746 21.094 1.00 98.56 93 ASN A O 1
ATOM 763 N N . GLU A 1 94 ? -17.701 2.028 23.248 1.00 98.62 94 GLU A N 1
ATOM 764 C CA . GLU A 1 94 ? -16.346 2.504 22.967 1.00 98.62 94 GLU A CA 1
ATOM 765 C C . GLU A 1 94 ? -15.468 1.389 22.389 1.00 98.62 94 GLU A C 1
ATOM 767 O O . GLU A 1 94 ? -14.807 1.601 21.372 1.00 98.62 94 GLU A O 1
ATOM 772 N N . ILE A 1 95 ? -15.524 0.185 22.964 1.00 98.69 95 ILE A N 1
ATOM 773 C CA . ILE A 1 95 ? -14.827 -0.999 22.446 1.00 98.69 95 ILE A CA 1
ATOM 774 C C . ILE A 1 95 ? -15.243 -1.282 21.000 1.00 98.69 95 ILE A C 1
ATOM 776 O O . ILE A 1 95 ? -14.383 -1.496 20.146 1.00 98.69 95 ILE A O 1
ATOM 780 N N . ASP A 1 96 ? -16.539 -1.268 20.699 1.00 98.69 96 ASP A N 1
ATOM 781 C CA . ASP A 1 96 ? -17.025 -1.575 19.353 1.00 98.69 96 ASP A CA 1
ATOM 782 C C . ASP A 1 96 ? -16.654 -0.474 18.344 1.00 98.69 96 ASP A C 1
ATOM 784 O O . ASP A 1 96 ? -16.240 -0.772 17.222 1.00 98.69 96 ASP A O 1
ATOM 788 N N . SER A 1 97 ? -16.663 0.794 18.766 1.00 98.69 97 SER A N 1
ATOM 789 C CA . SER A 1 97 ? -16.137 1.916 17.974 1.00 98.69 97 SER A CA 1
ATOM 790 C C . SER A 1 97 ? -14.640 1.768 17.677 1.00 98.69 97 SER A C 1
ATOM 792 O O . SER A 1 97 ? -14.201 1.959 16.539 1.00 98.69 97 SER A O 1
ATOM 794 N N . LEU A 1 98 ? -13.841 1.384 18.677 1.00 98.56 98 LEU A N 1
ATOM 795 C CA . LEU A 1 98 ? -12.404 1.159 18.516 1.00 98.56 98 LEU A CA 1
ATOM 796 C C . LEU A 1 98 ? -12.107 -0.037 17.606 1.00 98.56 98 LEU A C 1
ATOM 798 O O . LEU A 1 98 ? -11.209 0.061 16.773 1.00 98.56 98 LEU A O 1
ATOM 802 N N . LYS A 1 99 ? -12.883 -1.124 17.692 1.00 98.69 99 LYS A N 1
ATOM 803 C CA . LYS A 1 99 ? -12.760 -2.273 16.778 1.00 98.69 99 LYS A CA 1
ATOM 804 C C . LYS A 1 99 ? -12.991 -1.873 15.323 1.00 98.69 99 LYS A C 1
ATOM 806 O O . LYS A 1 99 ? -12.206 -2.261 14.465 1.00 98.69 99 LYS A O 1
ATOM 811 N N . ILE A 1 100 ? -14.017 -1.065 15.042 1.00 98.69 100 ILE A N 1
ATOM 812 C CA . ILE A 1 100 ? -14.293 -0.581 13.678 1.00 98.69 100 ILE A CA 1
ATOM 813 C C . ILE A 1 100 ? -13.128 0.269 13.158 1.00 98.69 100 ILE A C 1
ATOM 815 O O . ILE A 1 100 ? -12.683 0.085 12.027 1.00 98.69 100 ILE A O 1
ATOM 819 N N . LYS A 1 101 ? -12.602 1.182 13.985 1.00 98.62 101 LYS A N 1
ATOM 820 C CA . LYS A 1 101 ? -11.445 2.014 13.611 1.00 98.62 101 LYS A CA 1
ATOM 821 C C . LYS A 1 101 ? -10.189 1.179 13.367 1.00 98.62 101 LYS A C 1
ATOM 823 O O . LYS A 1 101 ? -9.449 1.469 12.433 1.00 98.62 101 LYS A O 1
ATOM 828 N N . LEU A 1 102 ? -9.959 0.153 14.185 1.00 98.56 102 LEU A N 1
ATOM 829 C CA . LEU A 1 102 ? -8.840 -0.770 14.021 1.00 98.56 102 LEU A CA 1
ATOM 830 C C . LEU A 1 102 ? -8.947 -1.540 12.702 1.00 98.56 102 LEU A C 1
ATOM 832 O O . LEU A 1 102 ? -7.974 -1.602 11.960 1.00 98.56 102 LEU A O 1
ATOM 836 N N . GLU A 1 103 ? -10.127 -2.070 12.382 1.00 98.62 103 GLU A N 1
ATOM 837 C CA . GLU A 1 103 ? -10.367 -2.793 11.129 1.00 98.62 103 GLU A CA 1
ATOM 838 C C . GLU A 1 103 ? -10.148 -1.891 9.906 1.00 98.62 103 GLU A C 1
ATOM 840 O O . GLU A 1 103 ? -9.488 -2.281 8.941 1.00 98.62 103 GLU A O 1
ATOM 845 N N . GLN A 1 104 ? -10.633 -0.649 9.969 1.00 98.50 104 GLN A N 1
ATOM 846 C CA . GLN A 1 104 ? -10.410 0.342 8.918 1.00 98.50 104 GLN A CA 1
ATOM 847 C C . GLN A 1 104 ? -8.916 0.667 8.750 1.00 98.50 104 GLN A C 1
ATOM 849 O O . GLN A 1 104 ? -8.419 0.670 7.625 1.00 98.50 104 GLN A O 1
ATOM 854 N N . CYS A 1 105 ? -8.191 0.873 9.854 1.00 98.38 105 CYS A N 1
ATOM 855 C CA . CYS A 1 105 ? -6.747 1.116 9.840 1.00 98.38 105 CYS A CA 1
ATOM 856 C C . CYS A 1 105 ? -5.974 -0.080 9.257 1.00 98.38 105 CYS A C 1
ATOM 858 O O . CYS A 1 105 ? -5.105 0.099 8.409 1.00 98.38 105 CYS A O 1
ATOM 860 N N . ASN A 1 106 ? -6.333 -1.310 9.635 1.00 98.56 106 ASN A N 1
ATOM 861 C CA . ASN A 1 106 ? -5.724 -2.526 9.090 1.00 98.56 106 ASN A CA 1
ATOM 862 C C . ASN A 1 106 ? -5.945 -2.647 7.578 1.00 98.56 106 ASN A C 1
ATOM 864 O O . ASN A 1 106 ? -5.022 -2.995 6.841 1.00 98.56 106 ASN A O 1
ATOM 868 N N . LYS A 1 107 ? -7.152 -2.324 7.101 1.00 98.56 107 LYS A N 1
ATOM 869 C CA . LYS A 1 107 ? -7.465 -2.311 5.669 1.00 98.56 107 LYS A CA 1
ATOM 870 C C . LYS A 1 107 ? -6.640 -1.265 4.917 1.00 98.56 107 LYS A C 1
ATOM 872 O O . LYS A 1 107 ? -6.108 -1.559 3.850 1.00 98.56 107 LYS A O 1
ATOM 877 N N . GLU A 1 108 ? -6.527 -0.056 5.460 1.00 98.44 108 GLU A N 1
ATOM 878 C CA . GLU A 1 108 ? -5.695 1.006 4.887 1.00 98.44 108 GLU A CA 1
ATOM 879 C C . GLU A 1 108 ? -4.217 0.605 4.856 1.00 98.44 108 GLU A C 1
ATOM 881 O O . GLU A 1 108 ? -3.570 0.755 3.821 1.00 98.44 108 GLU A O 1
ATOM 886 N N . ASN A 1 109 ? -3.708 0.006 5.935 1.00 98.25 109 ASN A N 1
ATOM 887 C CA . ASN A 1 109 ? -2.343 -0.505 5.994 1.00 98.25 109 ASN A CA 1
ATOM 888 C C . ASN A 1 109 ? -2.095 -1.595 4.937 1.00 98.25 109 ASN A C 1
ATOM 890 O O . ASN A 1 109 ? -1.099 -1.533 4.223 1.00 98.25 109 ASN A O 1
ATOM 894 N N . GLY A 1 110 ? -3.032 -2.530 4.750 1.00 98.56 110 GLY A N 1
ATOM 895 C CA . GLY A 1 110 ? -2.944 -3.536 3.686 1.00 98.56 110 GLY A CA 1
ATOM 896 C C . GLY A 1 110 ? -2.921 -2.921 2.280 1.00 98.56 110 GLY A C 1
ATOM 897 O O . GLY A 1 110 ? -2.143 -3.346 1.422 1.00 98.56 110 GLY A O 1
ATOM 898 N N . ASN A 1 111 ? -3.718 -1.877 2.035 1.00 98.50 111 ASN A N 1
ATOM 899 C CA . ASN A 1 111 ? -3.698 -1.162 0.755 1.00 98.50 111 ASN A CA 1
ATOM 900 C C . ASN A 1 111 ? -2.337 -0.490 0.509 1.00 98.50 111 ASN A C 1
ATOM 902 O O . ASN A 1 111 ? -1.776 -0.635 -0.579 1.00 98.50 111 ASN A O 1
ATOM 906 N N . LEU A 1 112 ? -1.787 0.188 1.523 1.00 98.50 112 LEU A N 1
ATOM 907 C CA . LEU A 1 112 ? -0.475 0.838 1.454 1.00 98.50 112 LEU A CA 1
ATOM 908 C C . LEU A 1 112 ? 0.658 -0.174 1.250 1.00 98.50 112 LEU A C 1
ATOM 910 O O . LEU A 1 112 ? 1.548 0.056 0.435 1.00 98.50 112 LEU A O 1
ATOM 914 N N . GLU A 1 113 ? 0.620 -1.321 1.929 1.00 98.62 113 GLU A N 1
ATOM 915 C CA . GLU A 1 113 ? 1.574 -2.413 1.708 1.00 98.62 113 GLU A CA 1
ATOM 916 C C . GLU A 1 113 ? 1.528 -2.902 0.256 1.00 98.62 113 GLU A C 1
ATOM 918 O O . GLU A 1 113 ? 2.569 -3.049 -0.392 1.00 98.62 113 GLU A O 1
ATOM 923 N N . THR A 1 114 ? 0.323 -3.078 -0.291 1.00 98.69 114 THR A N 1
ATOM 924 C CA . THR A 1 114 ? 0.135 -3.488 -1.688 1.00 98.69 114 THR A CA 1
ATOM 925 C C . THR A 1 114 ? 0.714 -2.445 -2.651 1.00 98.69 114 THR A C 1
ATOM 927 O O . THR A 1 114 ? 1.467 -2.792 -3.563 1.00 98.69 114 THR A O 1
ATOM 930 N N . GLU A 1 115 ? 0.449 -1.158 -2.425 1.00 98.69 115 GLU A N 1
ATOM 931 C CA . GLU A 1 115 ? 1.000 -0.063 -3.231 1.00 98.69 115 GLU A CA 1
ATOM 932 C C . GLU A 1 115 ? 2.533 -0.007 -3.162 1.00 98.69 115 GLU A C 1
ATOM 934 O O . GLU A 1 115 ? 3.196 0.061 -4.198 1.00 98.69 115 GLU A O 1
ATOM 939 N N . ILE A 1 116 ? 3.118 -0.151 -1.969 1.00 98.62 116 ILE A N 1
ATOM 940 C CA . ILE A 1 116 ? 4.573 -0.215 -1.783 1.00 98.62 116 ILE A CA 1
ATOM 941 C C . ILE A 1 116 ? 5.175 -1.378 -2.578 1.00 98.62 116 ILE A C 1
ATOM 943 O O . ILE A 1 116 ? 6.218 -1.215 -3.217 1.00 98.62 116 ILE A O 1
ATOM 947 N N . THR A 1 117 ? 4.553 -2.561 -2.554 1.00 98.75 117 THR A N 1
ATOM 948 C CA . THR A 1 117 ? 5.054 -3.708 -3.329 1.00 98.75 117 THR A CA 1
ATOM 949 C C . THR A 1 117 ? 4.985 -3.462 -4.836 1.00 98.75 117 THR A C 1
ATOM 951 O O . THR A 1 117 ? 5.938 -3.794 -5.548 1.00 98.75 117 THR A O 1
ATOM 954 N N . ASN A 1 118 ? 3.922 -2.812 -5.318 1.00 98.69 118 ASN A N 1
ATOM 955 C CA . ASN A 1 118 ? 3.774 -2.438 -6.722 1.00 98.69 118 ASN A CA 1
ATOM 956 C C . ASN A 1 118 ? 4.832 -1.413 -7.144 1.00 98.69 118 ASN A C 1
ATOM 958 O O . ASN A 1 118 ? 5.540 -1.650 -8.120 1.00 98.69 118 ASN A O 1
ATOM 962 N N . LEU A 1 119 ? 5.028 -0.346 -6.365 1.00 98.62 119 LEU A N 1
ATOM 963 C CA . LEU A 1 119 ? 6.047 0.672 -6.639 1.00 98.62 119 LEU A CA 1
ATOM 964 C C . LEU A 1 119 ? 7.463 0.081 -6.645 1.00 98.62 119 LEU A C 1
ATOM 966 O O . LEU A 1 119 ? 8.275 0.408 -7.509 1.00 98.62 119 LEU A O 1
ATOM 970 N N . LYS A 1 120 ? 7.771 -0.846 -5.728 1.00 98.75 120 LYS A N 1
ATOM 971 C CA . LYS A 1 120 ? 9.058 -1.565 -5.732 1.00 98.75 120 LYS A CA 1
ATOM 972 C C . LYS A 1 120 ? 9.244 -2.401 -6.998 1.00 98.75 120 LYS A C 1
ATOM 974 O O . LYS A 1 120 ? 10.339 -2.418 -7.564 1.00 98.75 120 LYS A O 1
ATOM 979 N N . LYS A 1 121 ? 8.189 -3.083 -7.450 1.00 98.75 121 LYS A N 1
ATOM 980 C CA . LYS A 1 121 ? 8.204 -3.869 -8.688 1.00 98.75 121 LYS A CA 1
ATOM 981 C C . LYS A 1 121 ? 8.412 -2.975 -9.909 1.00 98.75 121 LYS A C 1
ATOM 983 O O . LYS A 1 121 ? 9.279 -3.278 -10.724 1.00 98.75 121 LYS A O 1
ATOM 988 N N . GLU A 1 122 ? 7.674 -1.875 -10.018 1.00 98.69 122 GLU A N 1
ATOM 989 C CA . GLU A 1 122 ? 7.822 -0.904 -11.108 1.00 98.69 122 GLU A CA 1
ATOM 990 C C . GLU A 1 122 ? 9.222 -0.288 -11.123 1.00 98.69 122 GLU A C 1
ATOM 992 O O . GLU A 1 122 ? 9.856 -0.229 -12.173 1.00 98.69 122 GLU A O 1
ATOM 997 N N . ASN A 1 123 ? 9.765 0.077 -9.959 1.00 98.69 123 ASN A N 1
ATOM 998 C CA . ASN A 1 123 ? 11.126 0.597 -9.856 1.00 98.69 123 ASN A CA 1
ATOM 999 C C . ASN A 1 123 ? 12.176 -0.426 -10.328 1.00 98.69 123 ASN A C 1
ATO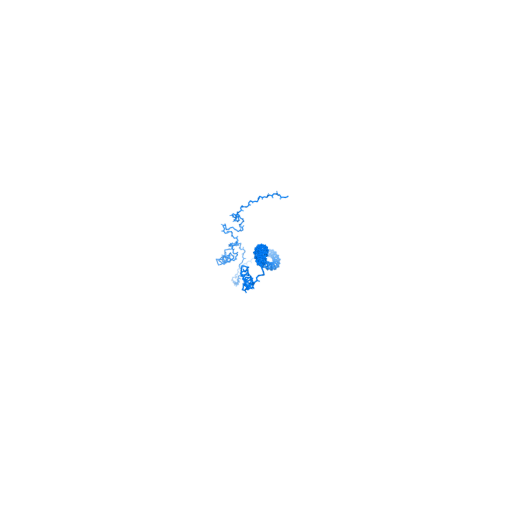M 1001 O O . ASN A 1 123 ? 13.097 -0.087 -11.068 1.00 98.69 123 ASN A O 1
ATOM 1005 N N . SER A 1 124 ? 12.016 -1.702 -9.960 1.00 98.62 124 SER A N 1
ATOM 1006 C CA . SER A 1 124 ? 12.887 -2.783 -10.442 1.00 98.62 124 SER A CA 1
ATOM 1007 C C . SER A 1 124 ? 12.799 -2.961 -11.964 1.00 98.62 124 SER A C 1
ATOM 1009 O O . SER A 1 124 ? 13.829 -3.115 -12.625 1.00 98.62 124 SER A O 1
ATOM 1011 N N . GLN A 1 125 ? 11.592 -2.881 -12.530 1.00 98.69 125 GLN A N 1
ATOM 1012 C CA . GLN A 1 125 ? 11.372 -2.951 -13.976 1.00 98.69 125 GLN A CA 1
ATOM 1013 C C . GLN A 1 125 ? 11.988 -1.758 -14.710 1.00 98.69 125 GLN A C 1
ATOM 1015 O O . GLN A 1 125 ? 12.642 -1.951 -15.733 1.00 98.69 125 GLN A O 1
ATOM 1020 N N . MET A 1 126 ? 11.836 -0.541 -14.182 1.00 98.56 126 MET A N 1
ATOM 1021 C CA . MET A 1 126 ? 12.465 0.654 -14.747 1.00 98.56 126 MET A CA 1
ATOM 1022 C C . MET A 1 126 ? 13.989 0.559 -14.700 1.00 98.56 126 MET A C 1
ATOM 1024 O O . MET A 1 126 ? 14.642 0.835 -15.700 1.00 98.56 126 MET A O 1
ATOM 1028 N N . ALA A 1 127 ? 14.563 0.097 -13.586 1.00 98.75 127 ALA A N 1
ATOM 1029 C CA . ALA A 1 127 ? 16.005 -0.109 -13.476 1.00 98.75 127 ALA A CA 1
ATOM 1030 C C . ALA A 1 127 ? 16.525 -1.146 -14.486 1.00 98.75 127 ALA A C 1
ATOM 1032 O O . ALA A 1 127 ? 17.607 -0.972 -15.041 1.00 98.75 127 ALA A O 1
ATOM 1033 N N . GLN A 1 128 ? 15.762 -2.214 -14.749 1.00 98.75 128 GLN A N 1
ATOM 1034 C CA . GLN A 1 128 ? 16.110 -3.168 -15.803 1.00 98.75 128 GLN A CA 1
ATOM 1035 C C . GLN A 1 128 ? 16.033 -2.525 -17.189 1.00 98.75 128 GLN A C 1
ATOM 1037 O O . GLN A 1 128 ? 16.959 -2.667 -17.978 1.00 98.75 128 GLN A O 1
ATOM 1042 N N . TYR A 1 129 ? 14.964 -1.780 -17.464 1.00 98.81 129 TYR A N 1
ATOM 1043 C CA . TYR A 1 129 ? 14.788 -1.101 -18.742 1.00 98.81 129 TYR A CA 1
ATOM 1044 C C . TYR A 1 129 ? 15.897 -0.077 -19.023 1.00 98.81 129 TYR A C 1
ATOM 1046 O O . TYR A 1 129 ? 16.355 0.024 -20.157 1.00 98.81 129 TYR A O 1
ATOM 1054 N N . ILE A 1 130 ? 16.365 0.643 -17.998 1.00 98.75 130 ILE A N 1
ATOM 1055 C CA . ILE A 1 130 ? 17.512 1.556 -18.107 1.00 98.75 130 ILE A CA 1
ATOM 1056 C C . ILE A 1 130 ? 18.766 0.787 -18.528 1.00 98.75 130 ILE A C 1
ATOM 1058 O O . ILE A 1 130 ? 19.377 1.158 -19.525 1.00 98.75 130 ILE A O 1
ATOM 1062 N N . ARG A 1 131 ? 19.093 -0.325 -17.856 1.00 98.75 131 ARG A N 1
ATOM 1063 C CA . ARG A 1 131 ? 20.246 -1.162 -18.234 1.00 98.75 131 ARG A CA 1
ATOM 1064 C C . ARG A 1 131 ? 20.152 -1.679 -19.671 1.00 98.75 131 ARG A C 1
ATOM 1066 O O . ARG A 1 131 ? 21.139 -1.663 -20.397 1.00 98.75 131 ARG A O 1
ATOM 1073 N N . ASP A 1 132 ? 18.964 -2.101 -20.102 1.00 98.69 132 ASP A N 1
ATOM 1074 C CA . ASP A 1 132 ? 18.749 -2.576 -21.474 1.00 98.69 132 ASP A CA 1
ATOM 1075 C C . ASP A 1 132 ? 18.943 -1.450 -22.510 1.00 98.69 132 ASP A C 1
ATOM 1077 O O . ASP A 1 132 ? 19.382 -1.701 -23.635 1.00 98.69 132 ASP A O 1
ATOM 1081 N N . LEU A 1 133 ? 18.583 -0.208 -22.162 1.00 98.69 133 LEU A N 1
ATOM 1082 C CA . LEU A 1 133 ? 18.815 0.962 -23.011 1.00 98.69 133 LEU A CA 1
ATOM 1083 C C . LEU A 1 133 ? 20.292 1.354 -23.053 1.00 98.69 133 LEU A C 1
ATOM 1085 O O . LEU A 1 133 ? 20.788 1.653 -24.136 1.00 98.69 133 LEU A O 1
ATOM 1089 N N . GLU A 1 134 ? 20.980 1.322 -21.914 1.00 98.69 134 GLU A N 1
ATOM 1090 C CA . GLU A 1 134 ? 22.424 1.562 -21.822 1.00 98.69 134 GLU A CA 1
ATOM 1091 C C . GLU A 1 134 ? 23.186 0.563 -22.699 1.00 98.69 134 GLU A C 1
ATOM 1093 O O . GLU A 1 134 ? 23.953 0.973 -23.565 1.00 98.69 134 GLU A O 1
ATOM 1098 N N . GLN A 1 135 ? 22.869 -0.732 -22.594 1.00 98.75 135 GLN A N 1
ATOM 1099 C CA . GLN A 1 135 ? 23.478 -1.767 -23.433 1.00 98.75 135 GLN A CA 1
ATOM 1100 C C . GLN A 1 135 ? 23.248 -1.516 -24.932 1.00 98.75 135 GLN A C 1
ATOM 1102 O O . GLN A 1 135 ? 24.174 -1.618 -25.735 1.00 98.75 135 GLN A O 1
ATOM 1107 N N . LYS A 1 136 ? 22.020 -1.162 -25.332 1.00 98.69 136 LYS A N 1
ATOM 1108 C CA . LYS A 1 136 ? 21.727 -0.835 -26.738 1.00 98.69 136 LYS A CA 1
ATOM 1109 C C . LYS A 1 136 ? 22.481 0.401 -27.210 1.00 98.69 136 LYS A C 1
ATOM 1111 O O . LYS A 1 136 ? 22.855 0.458 -28.378 1.00 98.69 136 LYS A O 1
ATOM 1116 N N . ASN A 1 137 ? 22.667 1.392 -26.342 1.00 98.69 137 ASN A N 1
ATOM 1117 C CA . ASN A 1 137 ? 23.443 2.574 -26.681 1.00 98.69 137 ASN A CA 1
ATOM 1118 C C . ASN A 1 137 ? 24.920 2.215 -26.899 1.00 98.69 137 ASN A C 1
ATOM 1120 O O . ASN A 1 137 ? 25.484 2.592 -27.923 1.00 98.69 137 ASN A O 1
ATOM 1124 N N . ASP A 1 138 ? 25.505 1.402 -26.019 1.00 98.81 138 ASP A N 1
ATOM 1125 C CA . ASP A 1 138 ? 26.879 0.910 -26.169 1.00 98.81 138 ASP A CA 1
ATOM 1126 C C . ASP A 1 138 ? 27.071 0.135 -27.487 1.00 98.81 138 ASP A C 1
ATOM 1128 O O . ASP A 1 138 ? 28.053 0.343 -28.211 1.00 98.81 138 ASP A O 1
ATOM 1132 N N . ASP A 1 139 ? 26.110 -0.726 -27.844 1.00 98.69 139 ASP A N 1
ATOM 1133 C CA . ASP A 1 139 ? 26.113 -1.472 -29.108 1.00 98.69 139 ASP A CA 1
ATOM 1134 C C . ASP A 1 139 ? 26.041 -0.536 -30.328 1.00 98.69 139 ASP A C 1
ATOM 1136 O O . ASP A 1 139 ? 26.758 -0.731 -31.319 1.00 98.69 139 ASP A O 1
ATOM 1140 N N . LEU A 1 140 ? 25.209 0.508 -30.257 1.00 98.69 140 LEU A N 1
ATOM 1141 C CA . LEU A 1 140 ? 25.090 1.518 -31.311 1.00 98.69 140 LEU A CA 1
ATOM 1142 C C . LEU A 1 140 ? 26.375 2.336 -31.461 1.00 98.69 140 LEU A C 1
ATOM 1144 O O . LEU A 1 140 ? 26.848 2.526 -32.582 1.00 98.69 140 LEU A O 1
ATOM 1148 N N . GLU A 1 141 ? 26.979 2.780 -30.362 1.00 98.75 141 GLU A N 1
ATOM 1149 C CA . GLU A 1 141 ? 28.252 3.506 -30.376 1.00 98.75 141 GLU A CA 1
ATOM 1150 C C . GLU A 1 141 ? 29.394 2.640 -30.916 1.00 98.75 141 GLU A C 1
ATOM 1152 O O . GLU A 1 141 ? 30.251 3.111 -31.671 1.00 98.75 141 GLU A O 1
ATOM 1157 N N . ARG A 1 142 ? 29.401 1.344 -30.588 1.00 98.75 142 ARG A N 1
ATOM 1158 C CA . ARG A 1 142 ? 30.334 0.384 -31.184 1.00 98.75 142 ARG A CA 1
ATOM 1159 C C . ARG A 1 142 ? 30.127 0.257 -32.692 1.00 98.75 142 ARG A C 1
ATOM 1161 O O . ARG A 1 142 ? 31.107 0.327 -33.430 1.00 98.75 142 ARG A O 1
ATOM 1168 N N . SER A 1 143 ? 28.888 0.082 -33.154 1.00 98.69 143 SER A N 1
ATOM 1169 C CA . SER A 1 143 ? 28.584 -0.003 -34.589 1.00 98.69 143 SER A CA 1
ATOM 1170 C C . SER A 1 143 ? 28.977 1.281 -35.321 1.00 98.69 143 SER A C 1
ATOM 1172 O O . SER A 1 143 ? 29.569 1.208 -36.395 1.00 98.69 143 SER A O 1
ATOM 1174 N N . LYS A 1 144 ? 28.735 2.446 -34.709 1.00 98.69 144 LYS A N 1
ATOM 1175 C CA . LYS A 1 144 ? 29.161 3.745 -35.232 1.00 98.69 144 LYS A CA 1
ATOM 1176 C C . LYS A 1 144 ? 30.677 3.802 -35.427 1.00 98.69 144 LYS A C 1
ATOM 1178 O O . LYS A 1 144 ? 31.106 4.109 -36.531 1.00 98.69 144 LYS A O 1
ATOM 1183 N N . ARG A 1 145 ? 31.469 3.435 -34.412 1.00 98.75 145 ARG A N 1
ATOM 1184 C CA . ARG A 1 145 ? 32.942 3.408 -34.518 1.00 98.75 145 ARG A CA 1
ATOM 1185 C C . ARG A 1 145 ? 33.432 2.482 -35.632 1.00 98.75 145 ARG A C 1
ATOM 1187 O O . ARG A 1 145 ? 34.325 2.851 -36.381 1.00 98.75 145 ARG A O 1
ATOM 1194 N N . ILE A 1 146 ? 32.828 1.299 -35.770 1.00 98.62 146 ILE A N 1
ATOM 1195 C CA . ILE A 1 146 ? 33.155 0.371 -36.865 1.00 98.62 146 ILE A CA 1
ATOM 1196 C C . ILE A 1 146 ? 32.835 1.006 -38.223 1.00 98.62 146 ILE A C 1
ATOM 1198 O O . ILE A 1 146 ? 33.649 0.934 -39.134 1.00 98.62 146 ILE A O 1
ATOM 1202 N N . ASN A 1 147 ? 31.671 1.641 -38.367 1.00 98.50 147 ASN A N 1
ATOM 1203 C CA . ASN A 1 147 ? 31.291 2.296 -39.618 1.00 98.50 147 ASN A CA 1
ATOM 1204 C C . ASN A 1 147 ? 32.207 3.476 -39.959 1.00 98.50 147 ASN A C 1
ATOM 1206 O O . ASN A 1 147 ? 32.555 3.634 -41.122 1.00 98.50 147 ASN A O 1
ATOM 1210 N N . GLU A 1 148 ? 32.607 4.281 -38.975 1.00 98.75 148 GLU A N 1
ATOM 1211 C CA . GLU A 1 148 ? 33.562 5.380 -39.168 1.00 98.75 148 GLU A CA 1
ATOM 1212 C C . GLU A 1 148 ? 34.915 4.858 -39.676 1.00 98.75 148 GLU A C 1
ATOM 1214 O O . GLU A 1 148 ? 35.434 5.379 -40.661 1.00 98.75 148 GLU A O 1
ATOM 1219 N N . GLU A 1 149 ? 35.436 3.775 -39.090 1.00 98.62 149 GLU A N 1
ATOM 1220 C CA . GLU A 1 149 ? 36.665 3.113 -39.555 1.00 98.62 149 GLU A CA 1
ATOM 1221 C C . GLU A 1 149 ? 36.516 2.561 -40.985 1.00 98.62 149 GLU A C 1
ATOM 1223 O O . GLU A 1 149 ? 37.398 2.727 -41.829 1.00 98.62 149 GLU A O 1
ATOM 1228 N N . LEU A 1 150 ? 35.379 1.925 -41.290 1.00 98.44 150 LEU A N 1
ATOM 1229 C CA . LEU A 1 150 ? 35.090 1.407 -42.631 1.00 98.44 150 LEU A CA 1
ATOM 1230 C C . LEU A 1 150 ? 34.999 2.531 -43.669 1.00 98.44 150 LEU A C 1
ATOM 1232 O O . LEU A 1 150 ? 35.510 2.374 -44.777 1.00 98.44 150 LEU A O 1
ATOM 1236 N N . ILE A 1 151 ? 34.380 3.661 -43.318 1.00 98.62 151 ILE A N 1
ATOM 1237 C CA . ILE A 1 151 ? 34.320 4.847 -44.178 1.00 98.62 151 ILE A CA 1
ATOM 1238 C C . ILE A 1 151 ? 35.734 5.365 -44.436 1.00 98.62 151 ILE A C 1
ATOM 1240 O O . ILE A 1 151 ? 36.105 5.507 -45.598 1.00 98.62 151 ILE A O 1
ATOM 1244 N N . ALA A 1 152 ? 36.547 5.547 -43.392 1.00 98.44 152 ALA A N 1
ATOM 1245 C CA . ALA A 1 152 ? 37.929 6.002 -43.537 1.00 98.44 152 ALA A CA 1
ATOM 1246 C C . ALA A 1 152 ? 38.764 5.057 -44.425 1.00 98.44 152 ALA A C 1
ATOM 1248 O O . ALA A 1 152 ? 39.548 5.504 -45.263 1.00 98.44 152 ALA A O 1
ATOM 1249 N N . SER A 1 153 ? 38.559 3.740 -44.304 1.00 98.56 153 SER A N 1
ATOM 1250 C CA . SER A 1 153 ? 39.207 2.743 -45.163 1.00 98.56 153 SER A CA 1
ATOM 1251 C C . SER A 1 153 ? 38.790 2.868 -46.636 1.00 98.56 153 SER A C 1
ATOM 1253 O O . SER A 1 153 ? 39.647 2.828 -47.523 1.00 98.56 153 SER A O 1
ATOM 1255 N N . ILE A 1 154 ? 37.494 3.063 -46.911 1.00 98.38 154 ILE A N 1
ATOM 1256 C CA . ILE A 1 154 ? 36.973 3.273 -48.272 1.00 98.38 154 ILE A CA 1
ATOM 1257 C C . ILE A 1 154 ? 37.504 4.582 -48.857 1.00 98.38 154 ILE A C 1
ATOM 1259 O O . ILE A 1 154 ? 37.941 4.601 -50.008 1.00 98.38 154 ILE A O 1
ATOM 1263 N N . GLU A 1 155 ? 37.498 5.661 -48.076 1.00 98.38 155 GLU A N 1
ATOM 1264 C CA . GLU A 1 155 ? 38.064 6.946 -48.478 1.00 98.38 155 GLU A CA 1
ATOM 1265 C C . GLU A 1 155 ? 39.541 6.786 -48.842 1.00 98.38 155 GLU A C 1
ATOM 1267 O O . GLU A 1 155 ? 39.947 7.222 -49.917 1.00 98.38 155 GLU A O 1
ATOM 1272 N N . GLY A 1 156 ? 40.340 6.096 -48.024 1.00 98.38 156 GLY A N 1
ATOM 1273 C CA . GLY A 1 156 ? 41.741 5.801 -48.337 1.00 98.38 156 GLY A CA 1
ATOM 1274 C C . GLY A 1 156 ? 41.911 5.035 -49.655 1.00 98.38 156 GLY A C 1
ATOM 1275 O O . GLY A 1 156 ? 42.693 5.441 -50.514 1.00 98.38 156 GLY A O 1
ATOM 1276 N N . ALA A 1 157 ? 41.124 3.975 -49.866 1.00 98.44 157 ALA A N 1
ATOM 1277 C CA . ALA A 1 157 ? 41.145 3.210 -51.115 1.00 98.44 157 ALA A CA 1
ATOM 1278 C C . ALA A 1 157 ? 40.763 4.065 -52.337 1.00 98.44 157 ALA A C 1
ATOM 1280 O O . ALA A 1 157 ? 41.335 3.898 -53.420 1.00 98.44 157 ALA A O 1
ATOM 1281 N N . PHE A 1 158 ? 39.820 4.993 -52.163 1.00 98.50 158 PHE A N 1
ATOM 1282 C CA . PHE A 1 158 ? 39.400 5.930 -53.198 1.00 98.50 158 PHE A CA 1
ATOM 1283 C C . PHE A 1 158 ? 40.507 6.932 -53.548 1.00 98.50 158 PHE A C 1
ATOM 1285 O O . PHE A 1 158 ? 40.798 7.112 -54.729 1.00 98.50 158 PHE A O 1
ATOM 1292 N N . HIS A 1 159 ? 41.197 7.506 -52.556 1.00 98.38 159 HIS A N 1
ATOM 1293 C CA . HIS A 1 159 ? 42.351 8.383 -52.793 1.00 98.38 159 HIS A CA 1
ATOM 1294 C C . HIS A 1 159 ? 43.463 7.659 -53.562 1.00 98.38 159 HIS A C 1
ATOM 1296 O O . HIS A 1 159 ? 43.921 8.158 -54.587 1.00 98.38 159 HIS A O 1
ATOM 1302 N N . SER A 1 160 ? 43.824 6.434 -53.164 1.00 98.25 160 SER A N 1
ATOM 1303 C CA . SER A 1 160 ? 44.821 5.643 -53.900 1.00 98.25 160 SER A CA 1
ATOM 1304 C C . SER A 1 160 ? 44.383 5.293 -55.328 1.00 98.25 160 SER A C 1
ATOM 1306 O O . SER A 1 160 ? 45.221 5.082 -56.204 1.00 98.25 160 SER A O 1
ATOM 1308 N N . ALA A 1 161 ? 43.078 5.173 -55.591 1.00 98.50 161 ALA A N 1
ATOM 1309 C CA . ALA A 1 161 ? 42.564 4.988 -56.947 1.00 98.50 161 ALA A CA 1
ATOM 1310 C C . ALA A 1 161 ? 42.672 6.273 -57.780 1.00 98.50 161 ALA A C 1
ATOM 1312 O O . ALA A 1 161 ? 43.051 6.194 -58.947 1.00 98.50 161 ALA A O 1
ATOM 1313 N N . ILE A 1 162 ? 42.398 7.436 -57.180 1.00 98.19 162 ILE A N 1
ATOM 1314 C CA . ILE A 1 162 ? 42.599 8.743 -57.818 1.00 98.19 162 ILE A CA 1
ATOM 1315 C C . ILE A 1 162 ? 44.073 8.938 -58.182 1.00 98.19 162 ILE A C 1
ATOM 1317 O O . ILE A 1 162 ? 44.369 9.271 -59.324 1.00 98.19 162 ILE A O 1
ATOM 1321 N N . GLU A 1 163 ? 44.995 8.679 -57.251 1.00 98.12 163 GLU A N 1
ATOM 1322 C CA . GLU A 1 163 ? 46.439 8.808 -57.493 1.00 98.12 163 GLU A CA 1
ATOM 1323 C C . GLU A 1 163 ? 46.902 7.915 -58.650 1.00 98.12 163 GLU A C 1
ATOM 1325 O O . GLU A 1 163 ? 47.608 8.375 -59.547 1.00 98.12 163 GLU A O 1
ATOM 1330 N N . ARG A 1 164 ? 46.452 6.652 -58.682 1.00 98.06 164 ARG A N 1
ATOM 1331 C CA . ARG A 1 164 ? 46.746 5.738 -59.796 1.00 98.06 164 ARG A CA 1
ATOM 1332 C C . ARG A 1 164 ? 46.170 6.228 -61.120 1.00 98.06 164 ARG A C 1
ATOM 1334 O O . ARG A 1 164 ? 46.852 6.125 -62.133 1.00 98.06 164 ARG A O 1
ATOM 1341 N N . ASN A 1 165 ? 44.949 6.761 -61.131 1.00 97.62 165 ASN A N 1
ATOM 1342 C CA . ASN A 1 165 ? 44.364 7.314 -62.352 1.00 97.62 165 ASN A CA 1
ATOM 1343 C C . ASN A 1 165 ? 45.145 8.533 -62.853 1.00 97.62 165 ASN A C 1
ATOM 1345 O O . ASN A 1 165 ? 45.415 8.604 -64.043 1.00 97.62 165 ASN A O 1
ATOM 1349 N N . ALA A 1 166 ? 45.578 9.432 -61.966 1.00 98.25 166 ALA A N 1
ATOM 1350 C CA . ALA A 1 166 ? 46.398 10.582 -62.344 1.00 98.25 166 ALA A CA 1
ATOM 1351 C C . ALA A 1 166 ? 47.756 10.163 -62.942 1.00 98.25 166 ALA A C 1
ATOM 1353 O O . ALA A 1 166 ? 48.213 10.751 -63.920 1.00 98.25 166 ALA A O 1
ATOM 1354 N N . MET A 1 167 ? 48.391 9.116 -62.394 1.00 97.38 167 MET A N 1
ATOM 1355 C CA . MET A 1 167 ? 49.607 8.539 -62.986 1.00 97.38 167 MET A CA 1
ATOM 1356 C C . MET A 1 167 ? 49.339 7.981 -64.388 1.00 97.38 167 MET A C 1
ATOM 1358 O O . MET A 1 167 ? 50.083 8.282 -65.317 1.00 97.38 167 MET A O 1
ATOM 1362 N N . LEU A 1 168 ? 48.256 7.217 -64.558 1.00 97.62 168 LEU A N 1
ATOM 1363 C CA . LEU A 1 168 ? 47.877 6.659 -65.857 1.00 97.62 168 LEU A CA 1
ATOM 1364 C C . LEU A 1 168 ? 47.527 7.747 -66.883 1.00 97.62 168 LEU A C 1
ATOM 1366 O O . LEU A 1 168 ? 47.870 7.598 -68.051 1.00 97.62 168 LEU A O 1
ATOM 1370 N N . GLU A 1 169 ? 46.874 8.835 -66.471 1.00 97.31 169 GLU A N 1
ATOM 1371 C CA . GLU A 1 169 ? 46.619 9.999 -67.330 1.00 97.31 169 GLU A CA 1
ATOM 1372 C C . GLU A 1 169 ? 47.939 10.608 -67.827 1.00 97.31 169 GLU A C 1
ATOM 1374 O O . GLU A 1 169 ? 48.110 10.778 -69.032 1.00 97.31 169 GLU A O 1
ATOM 1379 N N . SER A 1 170 ? 48.924 10.802 -66.941 1.00 97.38 170 SER A N 1
ATOM 1380 C CA . SER A 1 170 ? 50.263 11.272 -67.329 1.00 97.38 170 SER A CA 1
ATOM 1381 C C . SER A 1 170 ? 50.975 10.311 -68.292 1.00 97.38 170 SER A C 1
ATOM 1383 O O . SER A 1 170 ? 51.604 10.751 -69.253 1.00 97.38 170 SER A O 1
ATOM 1385 N N . GLU A 1 171 ? 50.885 8.996 -68.068 1.00 97.25 171 GLU A N 1
ATOM 1386 C CA . GLU A 1 171 ? 51.462 7.991 -68.976 1.00 97.25 171 GLU A CA 1
ATOM 1387 C C . GLU A 1 171 ? 50.795 8.019 -70.363 1.00 97.25 171 GLU A C 1
ATOM 1389 O O . GLU A 1 171 ? 51.454 7.819 -71.392 1.00 97.25 171 GLU A O 1
ATOM 1394 N N . VAL A 1 172 ? 49.482 8.269 -70.414 1.00 98.19 172 VAL A N 1
ATOM 1395 C CA . VAL A 1 172 ? 48.741 8.443 -71.669 1.00 98.19 172 VAL A CA 1
ATOM 1396 C C . VAL A 1 172 ? 49.199 9.711 -72.391 1.00 98.19 172 VAL A C 1
ATOM 1398 O O . VAL A 1 172 ? 49.506 9.623 -73.583 1.00 98.19 172 VAL A O 1
ATOM 1401 N N . ASP A 1 173 ? 49.337 10.835 -71.687 1.00 97.38 173 ASP A N 1
ATOM 1402 C CA . ASP A 1 173 ? 49.826 12.101 -72.250 1.00 97.38 173 ASP A CA 1
ATOM 1403 C C . ASP A 1 173 ? 51.247 11.959 -72.830 1.00 97.38 173 ASP A C 1
ATOM 1405 O O . ASP A 1 173 ? 51.525 12.376 -73.959 1.00 97.38 173 ASP A O 1
ATOM 1409 N N . GLU A 1 174 ? 52.160 11.301 -72.107 1.00 97.25 174 GLU A N 1
ATOM 1410 C CA . GLU A 1 174 ? 53.518 11.014 -72.590 1.00 97.25 174 GLU A CA 1
ATOM 1411 C C . GLU A 1 174 ? 53.507 10.156 -73.860 1.00 97.25 174 GLU A C 1
ATOM 1413 O O . GLU A 1 174 ? 54.248 10.415 -74.818 1.00 97.25 174 GLU A O 1
ATOM 1418 N N . LYS A 1 175 ? 52.642 9.138 -73.901 1.00 97.62 175 LYS A N 1
ATOM 1419 C CA . LYS A 1 175 ? 52.464 8.284 -75.078 1.00 97.62 175 LYS A CA 1
ATOM 1420 C C . LYS A 1 175 ? 51.941 9.078 -76.274 1.00 97.62 175 LYS A C 1
ATOM 1422 O O . LYS A 1 175 ? 52.372 8.813 -77.399 1.00 97.62 175 LYS A O 1
ATOM 1427 N N . GLU A 1 176 ? 51.022 10.018 -76.074 1.00 97.06 176 GLU A N 1
ATOM 1428 C CA . GLU A 1 176 ? 50.526 10.902 -77.135 1.00 97.06 176 GLU A CA 1
ATOM 1429 C C . GLU A 1 176 ? 51.624 11.832 -77.654 1.00 97.06 176 GLU A C 1
ATOM 1431 O O . GLU A 1 176 ? 51.859 11.879 -78.865 1.00 97.06 176 GLU A O 1
ATOM 1436 N N . LEU A 1 177 ? 52.401 12.444 -76.761 1.00 97.25 177 LEU A N 1
ATOM 1437 C CA . LEU A 1 177 ? 53.553 13.264 -77.134 1.00 97.25 177 LEU A CA 1
ATOM 1438 C C . LEU A 1 177 ? 54.591 12.475 -77.952 1.00 97.25 177 LEU A C 1
ATOM 1440 O O . LEU A 1 177 ? 55.136 12.974 -78.940 1.00 97.25 177 LEU A O 1
ATOM 1444 N N . LEU A 1 178 ? 54.888 11.233 -77.560 1.00 96.81 178 LEU A N 1
ATOM 1445 C CA . LEU A 1 178 ? 55.804 10.368 -78.308 1.00 96.81 178 LEU A CA 1
ATOM 1446 C C . LEU A 1 178 ? 55.256 10.009 -79.693 1.00 96.81 178 LEU A C 1
ATOM 1448 O O . LEU A 1 178 ? 56.026 9.987 -80.655 1.00 96.81 178 LEU A O 1
ATOM 1452 N N . LYS A 1 179 ? 53.945 9.772 -79.821 1.00 96.75 179 LYS A N 1
ATOM 1453 C CA . LYS A 1 179 ? 53.305 9.556 -81.128 1.00 96.75 179 LYS A CA 1
ATOM 1454 C C . LYS A 1 179 ? 53.437 10.781 -82.026 1.00 96.75 179 LYS A C 1
ATOM 1456 O O . LYS A 1 179 ? 53.764 10.616 -83.197 1.00 96.75 179 LYS A O 1
ATOM 1461 N N . GLU A 1 180 ? 53.236 11.990 -81.502 1.00 96.69 180 GLU A N 1
ATOM 1462 C CA . GLU A 1 180 ? 53.425 13.222 -82.277 1.00 96.69 180 GLU A CA 1
ATOM 1463 C C . GLU A 1 180 ? 54.868 13.376 -82.765 1.00 96.69 180 GLU A C 1
ATOM 1465 O O . GLU A 1 180 ? 55.101 13.672 -83.937 1.00 96.69 180 GLU A O 1
ATOM 1470 N N . LYS A 1 181 ? 55.855 13.141 -81.890 1.00 95.69 181 LYS A N 1
ATOM 1471 C CA . LYS A 1 181 ? 57.278 13.181 -82.267 1.00 95.69 181 LYS A CA 1
ATOM 1472 C C . LYS A 1 181 ? 57.609 12.140 -83.334 1.00 95.69 181 LYS A C 1
ATOM 1474 O O . LYS A 1 181 ? 58.295 12.460 -84.299 1.00 95.69 181 LYS A O 1
ATOM 1479 N N . LEU A 1 182 ? 57.104 10.915 -83.184 1.00 95.81 182 LEU A N 1
ATOM 1480 C CA . LEU A 1 182 ? 57.279 9.855 -84.174 1.00 95.81 182 LEU A CA 1
ATOM 1481 C C . LEU A 1 182 ? 56.663 10.243 -85.521 1.00 95.81 182 LEU A C 1
ATOM 1483 O O . LEU A 1 182 ? 57.289 10.023 -86.553 1.00 95.81 182 LEU A O 1
ATOM 1487 N N . GLN A 1 183 ? 55.470 10.842 -85.509 1.00 95.75 183 GLN A N 1
ATOM 1488 C CA . GLN A 1 183 ? 54.810 11.330 -86.716 1.00 95.75 183 GLN A CA 1
ATOM 1489 C C . GLN A 1 183 ? 55.656 12.402 -87.415 1.00 95.75 183 GLN A C 1
ATOM 1491 O O . GLN A 1 183 ? 55.911 12.277 -88.609 1.00 95.75 183 GLN A O 1
ATOM 1496 N N . ARG A 1 184 ? 56.175 13.390 -86.673 1.00 95.44 184 ARG A N 1
ATOM 1497 C CA . ARG A 1 184 ? 57.084 14.413 -87.220 1.00 95.44 184 ARG A CA 1
ATOM 1498 C C . ARG A 1 184 ? 58.345 13.801 -87.822 1.00 95.44 184 ARG A C 1
ATOM 1500 O O . ARG A 1 184 ? 58.661 14.094 -88.967 1.00 95.44 184 ARG A O 1
ATOM 1507 N N . PHE A 1 185 ? 59.022 12.897 -87.111 1.00 94.50 185 PHE A N 1
ATOM 1508 C CA . PHE A 1 185 ? 60.197 12.205 -87.654 1.00 94.50 185 PHE A CA 1
ATOM 1509 C C . PHE A 1 185 ? 59.867 11.348 -88.881 1.00 94.50 185 PHE A C 1
ATOM 1511 O O . PHE A 1 185 ? 60.688 11.231 -89.791 1.00 94.50 185 PHE A O 1
ATOM 1518 N N . ALA A 1 186 ? 58.683 10.735 -88.932 1.00 94.25 186 ALA A N 1
ATOM 1519 C CA . ALA A 1 186 ? 58.228 9.989 -90.099 1.00 94.25 186 ALA A CA 1
ATOM 1520 C C . ALA A 1 186 ? 57.982 10.910 -91.305 1.00 94.25 186 ALA A C 1
ATOM 1522 O O . ALA A 1 186 ? 58.292 10.518 -92.432 1.00 94.25 186 ALA A O 1
ATOM 1523 N N . ASP A 1 187 ? 57.462 12.117 -91.074 1.00 95.75 187 ASP A N 1
ATOM 1524 C CA . ASP A 1 187 ? 57.288 13.149 -92.097 1.00 95.75 187 ASP A CA 1
ATOM 1525 C C . ASP A 1 187 ? 58.649 13.703 -92.561 1.00 95.75 187 ASP A C 1
ATOM 1527 O O . ASP A 1 187 ? 58.926 13.660 -93.753 1.00 95.75 187 ASP A O 1
ATOM 1531 N N . GLU A 1 188 ? 59.570 14.043 -91.653 1.00 93.56 188 GLU A N 1
ATOM 1532 C CA . GLU A 1 188 ? 60.954 14.433 -91.987 1.00 93.56 188 GLU A CA 1
ATOM 1533 C C . GLU A 1 188 ? 61.692 13.333 -92.769 1.00 93.56 188 GLU A C 1
ATOM 1535 O O . GLU A 1 188 ? 62.368 13.595 -93.761 1.00 93.56 188 GLU A O 1
ATOM 1540 N N . THR A 1 189 ? 61.533 12.066 -92.371 1.00 93.06 189 THR A N 1
ATOM 1541 C CA . THR A 1 189 ? 62.097 10.921 -93.107 1.00 93.06 189 THR A CA 1
ATOM 1542 C C . THR A 1 189 ? 61.487 10.808 -94.503 1.00 93.06 189 THR A C 1
ATOM 1544 O O . THR A 1 189 ? 62.169 10.395 -95.444 1.00 93.06 189 THR A O 1
ATOM 1547 N N . ARG A 1 190 ? 60.198 11.130 -94.657 1.00 93.25 190 ARG A N 1
ATOM 1548 C CA . ARG A 1 190 ? 59.527 11.151 -95.960 1.00 93.25 190 ARG A CA 1
ATOM 1549 C C . ARG A 1 190 ? 60.082 12.280 -96.826 1.00 93.25 190 ARG A C 1
ATOM 1551 O O . ARG A 1 190 ? 60.400 12.010 -97.981 1.00 93.25 190 ARG A O 1
ATOM 1558 N N . ASP A 1 191 ? 60.254 13.471 -96.269 1.00 92.12 191 ASP A N 1
ATOM 1559 C CA . ASP A 1 191 ? 60.792 14.643 -96.963 1.00 92.12 191 ASP A CA 1
ATOM 1560 C C . ASP A 1 191 ? 62.249 14.412 -97.387 1.00 92.12 191 ASP A C 1
ATOM 1562 O O . ASP A 1 191 ? 62.573 14.547 -98.563 1.00 92.12 191 ASP A O 1
ATOM 1566 N N . LEU A 1 192 ? 63.109 13.909 -96.495 1.00 89.44 192 LEU A N 1
ATOM 1567 C CA . LEU A 1 192 ? 64.497 13.552 -96.825 1.00 89.44 192 LEU A CA 1
ATOM 1568 C C . LEU A 1 192 ? 64.588 12.464 -97.905 1.00 89.44 192 LEU A C 1
ATOM 1570 O O . LEU A 1 192 ? 65.449 12.522 -98.783 1.00 89.44 192 LEU A O 1
ATOM 1574 N N . LYS A 1 193 ? 63.699 11.461 -97.879 1.00 87.31 193 LYS A N 1
ATOM 1575 C CA . LYS A 1 193 ? 63.612 10.468 -98.964 1.00 87.31 193 LYS A CA 1
ATOM 1576 C C . LYS A 1 193 ? 63.212 11.114 -100.290 1.00 87.31 193 LYS A C 1
ATOM 1578 O O . LYS A 1 193 ? 63.729 10.707 -101.327 1.00 87.31 193 LYS A O 1
ATOM 1583 N N . GLN A 1 194 ? 62.308 12.094 -100.274 1.00 87.25 194 GLN A N 1
ATOM 1584 C CA . GLN A 1 194 ? 61.959 12.862 -101.470 1.00 87.25 194 GLN A CA 1
ATOM 1585 C C . GLN A 1 194 ? 63.143 13.710 -101.956 1.00 87.25 194 GLN A C 1
ATOM 1587 O O . GLN A 1 194 ? 63.430 13.692 -103.149 1.00 87.25 194 GLN A O 1
ATOM 1592 N N . GLU A 1 195 ? 63.882 14.373 -101.064 1.00 85.62 195 GLU A N 1
ATOM 1593 C CA . GLU A 1 195 ? 65.095 15.123 -101.415 1.00 85.62 195 GLU A CA 1
ATOM 1594 C C . GLU A 1 195 ? 66.178 14.229 -102.039 1.00 85.62 195 GLU A C 1
ATOM 1596 O O . GLU A 1 195 ? 66.792 14.610 -103.036 1.00 85.62 195 GLU A O 1
ATOM 1601 N N . LEU A 1 196 ? 66.393 13.022 -101.501 1.00 78.81 196 LEU A N 1
ATOM 1602 C CA . LEU A 1 196 ? 67.301 12.034 -102.094 1.00 78.81 196 LEU A CA 1
ATOM 1603 C C . LEU A 1 196 ? 66.834 11.594 -103.487 1.00 78.81 196 LEU A C 1
ATOM 1605 O O . LEU A 1 196 ? 67.644 11.564 -104.405 1.00 78.81 196 LEU A O 1
ATOM 1609 N N . LEU A 1 197 ? 65.535 11.331 -103.678 1.00 77.81 197 LEU A N 1
ATOM 1610 C CA . LEU A 1 197 ? 64.979 11.005 -104.999 1.00 77.81 197 LEU A CA 1
ATOM 1611 C C . LEU A 1 197 ? 65.161 12.141 -106.015 1.00 77.81 197 LEU A C 1
ATOM 1613 O O . LEU A 1 197 ? 65.366 11.875 -107.199 1.00 77.81 197 LEU A O 1
ATOM 1617 N N . VAL A 1 198 ? 65.070 13.400 -105.580 1.00 77.88 198 VAL A N 1
ATOM 1618 C CA . VAL A 1 198 ? 65.339 14.565 -106.434 1.00 77.88 198 VAL A CA 1
ATOM 1619 C C . VAL A 1 198 ? 66.829 14.650 -106.775 1.00 77.88 198 VAL A C 1
ATOM 1621 O O . VAL A 1 198 ? 67.156 14.798 -107.950 1.00 77.88 198 VAL A O 1
ATOM 1624 N N . LYS A 1 199 ? 67.732 14.463 -105.803 1.00 70.31 199 LYS A N 1
ATOM 1625 C CA . LYS A 1 199 ? 69.185 14.421 -106.055 1.00 70.31 199 LYS A CA 1
ATOM 1626 C C . LYS A 1 199 ? 69.598 13.278 -106.982 1.00 70.31 199 LYS A C 1
ATOM 1628 O O . LYS A 1 199 ? 70.406 13.501 -107.877 1.00 70.31 199 LYS A O 1
ATOM 1633 N N . ASP A 1 200 ? 69.013 12.092 -106.828 1.00 65.69 200 ASP A N 1
ATOM 1634 C CA . ASP A 1 200 ? 69.239 10.960 -107.736 1.00 65.69 200 ASP A CA 1
ATOM 1635 C C . ASP A 1 200 ? 68.763 11.274 -109.168 1.00 65.69 200 ASP A C 1
ATOM 1637 O O . ASP A 1 200 ? 69.355 10.795 -110.134 1.00 65.69 200 ASP A O 1
ATOM 1641 N N . ARG A 1 201 ? 67.735 12.123 -109.334 1.00 59.28 201 ARG A N 1
ATOM 1642 C CA . ARG A 1 201 ? 67.295 12.628 -110.649 1.00 59.28 201 ARG A CA 1
ATOM 1643 C C . ARG A 1 201 ? 68.162 13.764 -111.199 1.00 59.28 201 ARG A C 1
ATOM 1645 O O . ARG A 1 201 ? 68.232 13.907 -112.414 1.00 59.28 201 ARG A O 1
ATOM 1652 N N . GLU A 1 202 ? 68.827 14.545 -110.349 1.00 55.56 202 GLU A N 1
ATOM 1653 C CA . GLU A 1 202 ? 69.792 15.576 -110.768 1.00 55.56 202 GLU A CA 1
ATOM 1654 C C . GLU A 1 202 ? 71.175 15.000 -111.137 1.00 55.56 202 GLU A C 1
ATOM 1656 O O . GLU A 1 202 ? 71.964 15.690 -111.782 1.00 55.56 202 GLU A O 1
ATOM 1661 N N . HIS A 1 203 ? 71.483 13.745 -110.775 1.00 48.41 203 HIS A N 1
ATOM 1662 C CA . HIS A 1 203 ? 72.800 13.121 -110.989 1.00 48.41 203 HIS A CA 1
ATOM 1663 C C . HIS A 1 203 ? 72.886 12.077 -112.120 1.00 48.41 203 HIS A C 1
ATOM 1665 O O . HIS A 1 203 ? 73.852 11.313 -112.166 1.00 48.41 203 HIS A O 1
ATOM 1671 N N . VAL A 1 204 ? 71.947 12.052 -113.075 1.00 41.00 204 VAL A N 1
ATOM 1672 C CA . VAL A 1 204 ? 72.044 11.175 -114.262 1.00 41.00 204 VAL A CA 1
ATOM 1673 C C . VAL A 1 204 ? 71.804 11.966 -115.560 1.00 41.00 204 VAL A C 1
ATOM 1675 O O . VAL A 1 204 ? 70.750 12.587 -115.696 1.00 41.00 204 VAL A O 1
ATOM 1678 N N . PRO A 1 205 ? 72.749 11.951 -116.529 1.00 41.25 205 PRO A N 1
ATOM 1679 C CA . PRO A 1 205 ? 72.527 12.491 -117.862 1.00 41.25 205 PRO A CA 1
ATOM 1680 C C . PRO A 1 205 ? 71.550 11.620 -118.655 1.00 41.25 205 PRO A C 1
ATOM 1682 O O . PRO A 1 205 ? 71.530 10.396 -118.547 1.00 41.25 205 PRO A O 1
ATOM 1685 N N . ASP A 1 206 ? 70.778 12.302 -119.487 1.00 41.41 206 ASP A N 1
ATOM 1686 C CA . ASP A 1 206 ? 69.782 11.785 -120.415 1.00 41.41 206 ASP A CA 1
ATOM 1687 C C . ASP A 1 206 ? 70.361 10.679 -121.326 1.00 41.41 206 ASP A C 1
ATOM 1689 O O . ASP A 1 206 ? 71.166 10.970 -122.214 1.00 41.41 206 ASP A O 1
ATOM 1693 N N . ASN A 1 207 ? 69.995 9.408 -121.098 1.00 38.59 207 ASN A N 1
ATOM 1694 C CA . ASN A 1 207 ? 69.711 8.464 -122.186 1.00 38.59 207 ASN A CA 1
ATOM 1695 C C . ASN A 1 207 ? 69.149 7.098 -121.745 1.00 38.59 207 ASN A C 1
ATOM 1697 O O . ASN A 1 207 ? 69.738 6.364 -120.959 1.00 38.59 207 ASN A O 1
ATOM 1701 N N . GLU A 1 208 ? 68.062 6.752 -122.434 1.00 35.22 208 GLU A N 1
ATOM 1702 C CA . GLU A 1 208 ? 67.626 5.425 -122.882 1.00 35.22 208 GLU A CA 1
ATOM 1703 C C . GLU A 1 208 ? 67.222 4.307 -121.886 1.00 35.22 208 GLU A C 1
ATOM 1705 O O . GLU A 1 208 ? 68.029 3.603 -121.294 1.00 35.22 208 GLU A O 1
ATOM 1710 N N . ARG A 1 209 ? 65.920 3.988 -122.008 1.00 39.88 209 ARG A N 1
ATOM 1711 C CA . ARG A 1 209 ? 65.357 2.676 -122.404 1.00 39.88 209 ARG A CA 1
ATOM 1712 C C . ARG A 1 209 ? 64.892 1.663 -121.333 1.00 39.88 209 ARG A C 1
ATOM 1714 O O . ARG A 1 209 ? 65.666 0.992 -120.674 1.00 39.88 209 ARG A O 1
ATOM 1721 N N . VAL A 1 210 ? 63.579 1.397 -121.448 1.00 37.91 210 VAL A N 1
ATOM 1722 C CA . VAL A 1 210 ? 62.948 0.071 -121.674 1.00 37.91 210 VAL A CA 1
ATOM 1723 C C . VAL A 1 210 ? 62.687 -0.829 -120.450 1.00 37.91 210 VAL A C 1
ATOM 1725 O O . VAL A 1 210 ? 63.535 -1.567 -119.980 1.00 37.91 210 VAL A O 1
ATOM 1728 N N . LEU A 1 211 ? 61.399 -0.823 -120.078 1.00 40.16 211 LEU A N 1
ATOM 1729 C CA . LEU A 1 211 ? 60.457 -1.958 -120.066 1.00 40.16 211 LEU A CA 1
ATOM 1730 C C . LEU A 1 211 ? 60.648 -3.141 -119.086 1.00 40.16 211 LEU A C 1
ATOM 1732 O O . LEU A 1 211 ? 61.578 -3.930 -119.177 1.00 40.16 211 LEU A O 1
ATOM 1736 N N . ASN A 1 212 ? 59.536 -3.374 -118.377 1.00 42.31 212 ASN A N 1
ATOM 1737 C CA . ASN A 1 212 ? 58.960 -4.647 -117.929 1.00 42.31 212 ASN A CA 1
ATOM 1738 C C . ASN A 1 212 ? 59.552 -5.392 -116.726 1.00 42.31 212 ASN A C 1
ATOM 1740 O O . ASN A 1 212 ? 60.666 -5.895 -116.751 1.00 42.31 212 ASN A O 1
ATOM 1744 N N . GLY A 1 213 ? 58.636 -5.729 -115.809 1.00 35.09 213 GLY A N 1
ATOM 1745 C CA . GLY A 1 213 ? 58.457 -7.137 -115.457 1.00 35.09 213 GLY A CA 1
ATOM 1746 C C . GLY A 1 213 ? 58.080 -7.420 -114.006 1.00 35.09 213 GLY A C 1
ATOM 1747 O O . GLY A 1 213 ? 58.952 -7.532 -113.161 1.00 35.09 213 GLY A O 1
ATOM 1748 N N . TYR A 1 214 ? 56.777 -7.629 -113.783 1.00 38.22 214 TYR A N 1
ATOM 1749 C CA . TYR A 1 214 ? 56.177 -8.671 -112.933 1.00 38.22 214 TYR A CA 1
ATOM 1750 C C . TYR A 1 214 ? 56.779 -8.984 -111.547 1.00 38.22 214 TYR A C 1
ATOM 1752 O O . TYR A 1 214 ? 57.867 -9.542 -111.441 1.00 38.22 214 TYR A O 1
ATOM 1760 N N . LYS A 1 215 ? 55.929 -8.873 -110.510 1.00 36.88 215 LYS A N 1
ATOM 1761 C CA . LYS A 1 215 ? 55.447 -10.014 -109.693 1.00 36.88 215 LYS A CA 1
ATOM 1762 C C . LYS A 1 215 ? 54.309 -9.584 -108.744 1.00 36.88 215 LYS A C 1
ATOM 1764 O O . LYS A 1 215 ? 54.432 -8.628 -107.992 1.00 36.88 215 LYS A O 1
ATOM 1769 N N . SER A 1 216 ? 53.210 -10.328 -108.796 1.00 42.06 216 SER A N 1
ATOM 1770 C CA . SER A 1 216 ? 52.173 -10.499 -107.758 1.00 42.06 216 SER A CA 1
ATOM 1771 C C . SER A 1 216 ? 52.240 -11.971 -107.314 1.00 42.06 216 SER A C 1
ATOM 1773 O O . SER A 1 216 ? 52.861 -12.753 -108.041 1.00 42.06 216 SER A O 1
ATOM 1775 N N . PRO A 1 217 ? 51.493 -12.447 -106.302 1.00 62.28 217 PRO A N 1
ATOM 1776 C CA . PRO A 1 217 ? 51.026 -11.876 -105.028 1.00 62.28 217 PRO A CA 1
ATOM 1777 C C . PRO A 1 217 ? 51.539 -12.756 -103.845 1.00 62.28 217 PRO A C 1
ATOM 1779 O O . PRO A 1 217 ? 52.303 -13.678 -104.098 1.00 62.28 217 PRO A O 1
ATOM 1782 N N . ILE A 1 218 ? 51.138 -12.519 -102.583 1.00 41.47 218 ILE A N 1
ATOM 1783 C CA . ILE A 1 218 ? 50.846 -13.562 -101.561 1.00 41.47 218 ILE A CA 1
ATOM 1784 C C . ILE A 1 218 ? 50.261 -12.910 -100.295 1.00 41.47 218 ILE A C 1
ATOM 1786 O O . ILE A 1 218 ? 50.706 -11.866 -99.826 1.00 41.47 218 ILE A O 1
ATOM 1790 N N . VAL A 1 219 ? 49.212 -13.562 -99.810 1.00 47.19 219 VAL A N 1
ATOM 1791 C CA . VAL A 1 219 ? 48.390 -13.302 -98.629 1.00 47.19 219 VAL A CA 1
ATOM 1792 C C . VAL A 1 219 ? 49.071 -13.940 -97.416 1.00 47.19 219 VAL A C 1
ATOM 1794 O O . VAL A 1 219 ? 49.612 -15.027 -97.573 1.00 47.19 219 VAL A O 1
ATOM 1797 N N . ASP A 1 220 ? 48.945 -13.373 -96.212 1.00 36.09 220 ASP A N 1
ATOM 1798 C CA . ASP A 1 220 ? 48.668 -14.251 -95.071 1.00 36.09 220 ASP A CA 1
ATOM 1799 C C . ASP A 1 220 ? 47.888 -13.584 -93.941 1.00 36.09 220 ASP A C 1
ATOM 1801 O O . ASP A 1 220 ? 48.130 -12.453 -93.521 1.00 36.09 220 ASP A O 1
ATOM 1805 N N . SER A 1 221 ? 46.896 -14.346 -93.499 1.00 47.28 221 SER A N 1
ATOM 1806 C CA . SER A 1 221 ? 46.004 -14.071 -92.389 1.00 47.28 221 SER A CA 1
ATOM 1807 C C . SER A 1 221 ? 46.726 -14.320 -91.071 1.00 47.28 221 SER A C 1
ATOM 1809 O O . SER A 1 221 ? 47.310 -15.380 -90.891 1.00 47.28 221 SER A O 1
ATOM 1811 N N . ASN A 1 222 ? 46.547 -13.434 -90.092 1.00 45.41 222 ASN A N 1
ATOM 1812 C CA . ASN A 1 222 ? 46.480 -13.874 -88.703 1.00 45.41 222 ASN A CA 1
ATOM 1813 C C . ASN A 1 222 ? 45.277 -13.243 -88.009 1.00 45.41 222 ASN A C 1
ATOM 1815 O O . ASN A 1 222 ? 45.205 -12.053 -87.715 1.00 45.41 222 ASN A O 1
ATOM 1819 N N . ARG A 1 223 ? 44.306 -14.130 -87.815 1.00 39.88 223 ARG A N 1
ATOM 1820 C CA . ARG A 1 223 ? 43.076 -14.010 -87.055 1.00 39.88 223 ARG A CA 1
ATOM 1821 C C . ARG A 1 223 ? 43.411 -14.411 -85.623 1.00 39.88 223 ARG A C 1
ATOM 1823 O O . ARG A 1 223 ? 43.622 -15.593 -85.372 1.00 39.88 223 ARG A O 1
ATOM 1830 N N . LEU A 1 224 ? 43.394 -13.464 -84.694 1.00 39.84 224 LEU A N 1
ATOM 1831 C CA . LEU A 1 224 ? 43.264 -13.764 -83.270 1.00 39.84 224 LEU A CA 1
ATOM 1832 C C . LEU A 1 224 ? 41.905 -13.244 -82.803 1.00 39.84 224 LEU A C 1
ATOM 1834 O O . LEU A 1 224 ? 41.589 -12.065 -82.932 1.00 39.84 224 LEU A O 1
ATOM 1838 N N . LYS A 1 225 ? 41.075 -14.181 -82.341 1.00 45.69 225 LYS A N 1
ATOM 1839 C CA . LYS A 1 225 ? 39.941 -13.902 -81.467 1.00 45.69 225 LYS A CA 1
ATOM 1840 C C . LYS A 1 225 ? 40.490 -13.875 -80.047 1.00 45.69 225 LYS A C 1
ATOM 1842 O O . LYS A 1 225 ? 41.071 -14.877 -79.648 1.00 45.69 225 LYS A O 1
ATOM 1847 N N . GLU A 1 226 ? 40.212 -12.820 -79.299 1.00 37.31 226 GLU A N 1
ATOM 1848 C CA . GLU A 1 226 ? 40.088 -12.885 -77.844 1.00 37.31 226 GLU A CA 1
ATOM 1849 C C . GLU A 1 226 ? 38.868 -12.067 -77.418 1.00 37.31 226 GLU A C 1
ATOM 1851 O O . GLU A 1 226 ? 38.479 -11.092 -78.064 1.00 37.31 226 GLU A O 1
ATOM 1856 N N . ASN A 1 227 ? 38.201 -12.602 -76.405 1.00 37.75 227 ASN A N 1
ATOM 1857 C CA . ASN A 1 227 ? 36.893 -12.230 -75.899 1.00 37.75 227 ASN A CA 1
ATOM 1858 C C . ASN A 1 227 ? 37.010 -11.128 -74.833 1.00 37.75 227 ASN A C 1
ATOM 1860 O O . ASN A 1 227 ? 38.058 -11.003 -74.213 1.00 37.75 227 ASN A O 1
ATOM 1864 N N . GLU A 1 228 ? 35.869 -10.470 -74.564 1.00 35.31 228 GLU A N 1
ATOM 1865 C CA . GLU A 1 228 ? 35.513 -9.776 -73.304 1.00 35.31 228 GLU A CA 1
ATOM 1866 C C . GLU A 1 228 ? 36.323 -8.490 -72.995 1.00 35.31 228 GLU A C 1
ATOM 1868 O O . GLU A 1 228 ? 37.538 -8.482 -72.953 1.00 35.31 228 GLU A O 1
ATOM 1873 N N . THR A 1 229 ? 35.766 -7.299 -72.755 1.00 35.69 229 THR A N 1
ATOM 1874 C CA . THR A 1 229 ? 34.467 -6.896 -72.205 1.00 35.69 229 THR A CA 1
ATOM 1875 C C . THR A 1 229 ? 34.153 -5.476 -72.698 1.00 35.69 229 THR A C 1
ATOM 1877 O O . THR A 1 229 ? 34.989 -4.579 -72.620 1.00 35.69 229 THR A O 1
ATOM 1880 N N . GLN A 1 230 ? 32.939 -5.261 -73.204 1.00 42.31 230 GLN A N 1
ATOM 1881 C CA . GLN A 1 230 ? 32.372 -3.930 -73.423 1.00 42.31 230 GLN A CA 1
ATOM 1882 C C . GLN A 1 230 ? 32.000 -3.303 -72.079 1.00 42.31 230 GLN A C 1
ATOM 1884 O O . GLN A 1 230 ? 31.139 -3.850 -71.401 1.00 42.31 230 GLN A O 1
ATOM 1889 N N . THR A 1 231 ? 32.511 -2.110 -71.774 1.00 35.66 231 THR A N 1
ATOM 1890 C CA . THR A 1 231 ? 31.750 -1.101 -71.016 1.00 35.66 231 THR A CA 1
ATOM 1891 C C . THR A 1 231 ? 32.171 0.303 -71.441 1.00 35.66 231 THR A C 1
ATOM 1893 O O . THR A 1 231 ? 33.071 0.916 -70.874 1.00 35.66 231 THR A O 1
ATOM 1896 N N . THR A 1 232 ? 31.489 0.825 -72.456 1.00 40.16 232 THR A N 1
ATOM 1897 C CA . THR A 1 232 ? 31.258 2.264 -72.622 1.00 40.16 232 THR A CA 1
ATOM 1898 C C . THR A 1 232 ? 30.352 2.764 -71.488 1.00 40.16 232 THR A C 1
ATOM 1900 O O . THR A 1 232 ? 29.410 2.046 -71.136 1.00 40.16 232 THR A O 1
ATOM 1903 N N . PRO A 1 233 ? 30.538 3.979 -70.943 1.00 39.28 233 PRO A N 1
ATOM 1904 C CA . PRO A 1 233 ? 29.644 4.523 -69.931 1.00 39.28 233 PRO A CA 1
ATOM 1905 C C . PRO A 1 233 ? 28.356 5.006 -70.608 1.00 39.28 233 PRO A C 1
ATOM 1907 O O . PRO A 1 233 ? 28.254 6.133 -71.090 1.00 39.28 233 PRO A O 1
ATOM 1910 N N . VAL A 1 234 ? 27.354 4.131 -70.667 1.00 39.72 234 VAL A N 1
ATOM 1911 C CA . VAL A 1 234 ? 25.977 4.542 -70.942 1.00 39.72 234 VAL A CA 1
ATOM 1912 C C . VAL A 1 234 ? 25.451 5.191 -69.665 1.00 39.72 234 VAL A C 1
ATOM 1914 O O . VAL A 1 234 ? 25.366 4.539 -68.625 1.00 39.72 234 VAL A O 1
ATOM 1917 N N . LYS A 1 235 ? 25.103 6.480 -69.741 1.00 46.03 235 LYS A N 1
ATOM 1918 C CA . LYS A 1 235 ? 24.272 7.157 -68.739 1.00 46.03 235 LYS A CA 1
ATOM 1919 C C . LYS A 1 235 ? 22.952 6.397 -68.636 1.00 46.03 235 LYS A C 1
ATOM 1921 O O . LYS A 1 235 ? 22.081 6.556 -69.485 1.00 46.03 235 LYS A O 1
ATOM 1926 N N . HIS A 1 236 ? 22.836 5.542 -67.630 1.00 39.12 236 HIS A N 1
ATOM 1927 C CA . HIS A 1 236 ? 21.590 4.881 -67.289 1.00 39.12 236 HIS A CA 1
ATOM 1928 C C . HIS A 1 236 ? 20.993 5.618 -66.095 1.00 39.12 236 HIS A C 1
ATOM 1930 O O . HIS A 1 236 ? 21.510 5.530 -64.981 1.00 39.12 236 HIS A O 1
ATOM 1936 N N . ASP A 1 237 ? 19.905 6.347 -66.336 1.00 41.25 237 ASP A N 1
ATOM 1937 C CA . ASP A 1 237 ? 18.986 6.746 -65.279 1.00 41.25 237 ASP A CA 1
ATOM 1938 C C . ASP A 1 237 ? 18.501 5.466 -64.588 1.00 41.25 237 ASP A C 1
ATOM 1940 O O . ASP A 1 237 ? 17.751 4.658 -65.147 1.00 41.25 237 ASP A O 1
ATOM 1944 N N . PHE A 1 238 ? 18.999 5.234 -63.376 1.00 42.44 238 PHE A N 1
ATOM 1945 C CA . PHE A 1 238 ? 18.578 4.131 -62.526 1.00 42.44 238 PHE A CA 1
ATOM 1946 C C . PHE A 1 238 ? 17.210 4.466 -61.930 1.00 42.44 238 PHE A C 1
ATOM 1948 O O . PHE A 1 238 ? 17.086 4.872 -60.776 1.00 42.44 238 PHE A O 1
ATOM 1955 N N . GLN A 1 239 ? 16.144 4.249 -62.698 1.00 53.97 239 GLN A N 1
ATOM 1956 C CA . GLN A 1 239 ? 14.838 4.012 -62.098 1.00 53.97 239 GLN A CA 1
ATOM 1957 C C . GLN A 1 239 ? 14.754 2.522 -61.762 1.00 53.97 239 GLN A C 1
ATOM 1959 O O . GLN A 1 239 ? 14.310 1.698 -62.561 1.00 53.97 239 GLN A O 1
ATOM 1964 N N . ALA A 1 240 ? 15.258 2.168 -60.577 1.00 49.00 240 ALA A N 1
ATOM 1965 C CA . ALA A 1 240 ? 15.239 0.808 -60.058 1.00 49.00 240 ALA A CA 1
ATOM 1966 C C . ALA A 1 240 ? 13.789 0.313 -59.925 1.00 49.00 240 ALA A C 1
ATOM 1968 O O . ALA A 1 240 ? 13.097 0.554 -58.934 1.00 49.00 240 ALA A O 1
ATOM 1969 N N . THR A 1 241 ? 13.304 -0.402 -60.936 1.00 56.06 241 THR A N 1
ATOM 1970 C CA . THR A 1 241 ? 12.062 -1.160 -60.841 1.00 56.06 241 THR A CA 1
ATOM 1971 C C . THR A 1 241 ? 12.357 -2.422 -60.041 1.00 56.06 241 THR A C 1
ATOM 1973 O O . THR A 1 241 ? 12.834 -3.427 -60.554 1.00 56.06 241 THR A O 1
ATOM 1976 N N . ILE A 1 242 ? 12.097 -2.333 -58.737 1.00 70.50 242 ILE A N 1
ATOM 1977 C CA . ILE A 1 242 ? 12.225 -3.427 -57.769 1.00 70.50 242 ILE A CA 1
ATOM 1978 C C . ILE A 1 242 ? 11.552 -4.691 -58.339 1.00 70.50 242 ILE A C 1
ATOM 1980 O O . ILE A 1 242 ? 10.417 -4.622 -58.808 1.00 70.50 242 ILE A O 1
ATOM 1984 N N . SER A 1 243 ? 12.219 -5.848 -58.302 1.00 78.19 243 SER A N 1
ATOM 1985 C CA . SER A 1 243 ? 11.622 -7.123 -58.734 1.00 78.19 243 SER A CA 1
ATOM 1986 C C . SER A 1 243 ? 10.294 -7.379 -57.996 1.00 78.19 243 SER A C 1
ATOM 1988 O O . SER A 1 243 ? 10.207 -7.080 -56.801 1.00 78.19 243 SER A O 1
ATOM 1990 N N . PRO A 1 244 ? 9.249 -7.938 -58.644 1.00 74.12 244 PRO A N 1
ATOM 1991 C CA . PRO A 1 244 ? 7.993 -8.289 -57.975 1.00 74.12 244 PRO A CA 1
ATOM 1992 C C . PRO A 1 244 ? 8.198 -9.088 -56.678 1.00 74.12 244 PRO A C 1
ATOM 1994 O O . PRO A 1 244 ? 7.532 -8.811 -55.685 1.00 74.12 244 PRO A O 1
ATOM 1997 N N . ALA A 1 245 ? 9.181 -9.995 -56.645 1.00 75.88 245 ALA A N 1
ATOM 1998 C CA . ALA A 1 245 ? 9.527 -10.763 -55.449 1.00 75.88 245 ALA A CA 1
ATOM 1999 C C . ALA A 1 245 ? 10.108 -9.883 -54.327 1.00 75.88 245 ALA A C 1
ATOM 2001 O O . ALA A 1 245 ? 9.715 -10.010 -53.169 1.00 75.88 245 ALA A O 1
ATOM 2002 N N . SER A 1 246 ? 10.986 -8.937 -54.669 1.00 79.00 246 SER A N 1
ATOM 2003 C CA . SER A 1 246 ? 11.563 -7.982 -53.716 1.00 79.00 246 SER A CA 1
ATOM 2004 C C . SER A 1 246 ? 10.521 -6.985 -53.196 1.00 79.00 246 SER A C 1
ATOM 2006 O O . SER A 1 246 ? 10.564 -6.620 -52.025 1.00 79.00 246 SER A O 1
ATOM 2008 N N . ARG A 1 247 ? 9.531 -6.599 -54.017 1.00 82.00 247 ARG A N 1
ATOM 2009 C CA . ARG A 1 247 ? 8.382 -5.793 -53.564 1.00 82.00 247 ARG A CA 1
ATOM 2010 C C . ARG A 1 247 ? 7.509 -6.553 -52.574 1.00 82.00 247 ARG A C 1
ATOM 2012 O O . ARG A 1 247 ? 7.165 -6.001 -51.537 1.00 82.00 247 ARG A O 1
ATOM 2019 N N . VAL A 1 248 ? 7.175 -7.809 -52.866 1.00 82.50 248 VAL A N 1
ATOM 2020 C CA . VAL A 1 248 ? 6.363 -8.641 -51.965 1.00 82.50 248 VAL A CA 1
ATOM 2021 C C . VAL A 1 248 ? 7.103 -8.907 -50.652 1.00 82.50 248 VAL A C 1
ATOM 2023 O O . VAL A 1 248 ? 6.509 -8.792 -49.585 1.00 82.50 248 VAL A O 1
ATOM 2026 N N . MET A 1 249 ? 8.409 -9.180 -50.702 1.00 83.19 249 MET A N 1
ATOM 2027 C CA . MET A 1 249 ? 9.234 -9.347 -49.502 1.00 83.19 249 MET A CA 1
ATOM 2028 C C . MET A 1 249 ? 9.292 -8.061 -48.666 1.00 83.19 249 MET A C 1
ATOM 2030 O O . MET A 1 249 ? 9.087 -8.117 -47.456 1.00 83.19 249 MET A O 1
ATOM 2034 N N . ALA A 1 250 ? 9.491 -6.901 -49.300 1.00 81.38 250 ALA A N 1
ATOM 2035 C CA . ALA A 1 250 ? 9.471 -5.611 -48.614 1.00 81.38 250 ALA A CA 1
ATOM 2036 C C . ALA A 1 250 ? 8.101 -5.320 -47.978 1.00 81.38 250 ALA A C 1
ATOM 2038 O O . ALA A 1 250 ? 8.043 -4.910 -46.822 1.00 81.38 250 ALA A O 1
ATOM 2039 N N . LEU A 1 251 ? 6.999 -5.592 -48.684 1.00 85.56 251 LEU A N 1
ATOM 2040 C CA . LEU A 1 251 ? 5.644 -5.428 -48.149 1.00 85.56 251 LEU A CA 1
ATOM 2041 C C . LEU A 1 251 ? 5.371 -6.366 -46.968 1.00 85.56 251 LEU A C 1
ATOM 2043 O O . LEU A 1 251 ? 4.786 -5.927 -45.985 1.00 85.56 251 LEU A O 1
ATOM 2047 N N . ASN A 1 252 ? 5.841 -7.614 -47.017 1.00 79.69 252 ASN A N 1
ATOM 2048 C CA . ASN A 1 252 ? 5.698 -8.557 -45.907 1.00 79.69 252 ASN A CA 1
ATOM 2049 C C . ASN A 1 252 ? 6.502 -8.120 -44.676 1.00 79.69 252 ASN A C 1
ATOM 2051 O O . ASN A 1 252 ? 5.975 -8.156 -43.568 1.00 79.69 252 ASN A O 1
ATOM 2055 N N . ILE A 1 253 ? 7.734 -7.636 -44.863 1.00 82.50 253 ILE A N 1
ATOM 2056 C CA . ILE A 1 253 ? 8.562 -7.093 -43.775 1.00 82.50 253 ILE A CA 1
ATOM 2057 C C . ILE A 1 253 ? 7.899 -5.852 -43.164 1.00 82.50 253 ILE A C 1
ATOM 2059 O O . ILE A 1 253 ? 7.815 -5.733 -41.944 1.00 82.50 253 ILE A O 1
ATOM 2063 N N . VAL A 1 254 ? 7.378 -4.946 -43.996 1.00 77.75 254 VAL A N 1
ATOM 2064 C CA . VAL A 1 254 ? 6.662 -3.748 -43.537 1.00 77.75 254 VAL A CA 1
ATOM 2065 C C . VAL A 1 254 ? 5.367 -4.124 -42.809 1.00 77.75 254 VAL A C 1
ATOM 2067 O O . VAL A 1 254 ? 5.095 -3.569 -41.747 1.00 77.75 254 VAL A O 1
ATOM 2070 N N . SER A 1 255 ? 4.599 -5.098 -43.305 1.00 74.19 255 SER A N 1
ATOM 2071 C CA . SER A 1 255 ? 3.402 -5.610 -42.625 1.00 74.19 255 SER A CA 1
ATOM 2072 C C . SER A 1 255 ? 3.727 -6.253 -41.276 1.00 74.19 255 SER A C 1
ATOM 2074 O O . SER A 1 255 ? 3.002 -6.018 -40.307 1.00 74.19 255 SER A O 1
ATOM 2076 N N . ASP A 1 256 ? 4.818 -7.013 -41.182 1.00 77.31 256 ASP A N 1
ATOM 2077 C CA . ASP A 1 256 ? 5.265 -7.615 -39.925 1.00 77.31 256 ASP A CA 1
ATOM 2078 C C . ASP A 1 256 ? 5.785 -6.570 -38.936 1.00 77.31 256 ASP A C 1
ATOM 2080 O O . ASP A 1 256 ? 5.504 -6.680 -37.742 1.00 77.31 256 ASP A O 1
ATOM 2084 N N . LEU A 1 257 ? 6.469 -5.516 -39.402 1.00 74.12 257 LEU A N 1
ATOM 2085 C CA . LEU A 1 257 ? 6.832 -4.378 -38.554 1.00 74.12 257 LEU A CA 1
ATOM 2086 C C . LEU A 1 257 ? 5.586 -3.641 -38.057 1.00 74.12 257 LEU A C 1
ATOM 2088 O O . LEU A 1 257 ? 5.464 -3.396 -36.863 1.00 74.12 257 LEU A O 1
ATOM 2092 N N . ILE A 1 258 ? 4.625 -3.341 -38.930 1.00 70.06 258 ILE A N 1
ATOM 2093 C CA . ILE A 1 258 ? 3.363 -2.687 -38.552 1.00 70.06 258 ILE A CA 1
ATOM 2094 C C . ILE A 1 258 ? 2.612 -3.507 -37.490 1.00 70.06 258 ILE A C 1
ATOM 2096 O O . ILE A 1 258 ? 2.074 -2.946 -36.530 1.00 70.06 258 ILE A O 1
ATOM 2100 N N . ARG A 1 259 ? 2.622 -4.839 -37.619 1.00 71.00 259 ARG A N 1
ATOM 2101 C CA . ARG A 1 259 ? 1.996 -5.761 -36.665 1.00 71.00 259 ARG A CA 1
ATOM 2102 C C . ARG A 1 259 ? 2.790 -5.879 -35.352 1.00 71.00 259 ARG A C 1
ATOM 2104 O O . ARG A 1 259 ? 2.167 -5.899 -34.294 1.00 71.00 259 ARG A O 1
ATOM 2111 N N . LYS A 1 260 ? 4.132 -5.890 -35.389 1.00 65.12 260 LYS A N 1
ATOM 2112 C CA . LYS A 1 260 ? 5.019 -5.940 -34.200 1.00 65.12 260 LYS A CA 1
ATOM 2113 C C . LYS A 1 260 ? 5.077 -4.634 -33.408 1.00 65.12 260 LYS A C 1
ATOM 2115 O O . LYS A 1 260 ? 5.191 -4.678 -32.189 1.00 65.12 260 LYS A O 1
ATOM 2120 N N . VAL A 1 261 ? 5.001 -3.483 -34.077 1.00 66.81 261 VAL A N 1
ATOM 2121 C CA . VAL A 1 261 ? 5.055 -2.157 -33.432 1.00 66.81 261 VAL A CA 1
ATOM 2122 C C . VAL A 1 261 ? 3.710 -1.807 -32.774 1.00 66.81 261 VAL A C 1
ATOM 2124 O O . VAL A 1 261 ? 3.642 -0.893 -31.954 1.00 66.81 261 VAL A O 1
ATOM 2127 N N . GLY A 1 262 ? 2.640 -2.558 -33.070 1.00 63.50 262 GLY A N 1
ATOM 2128 C CA . GLY A 1 262 ? 1.343 -2.394 -32.419 1.00 63.50 262 GLY A CA 1
ATOM 2129 C C . GLY A 1 262 ? 0.812 -0.972 -32.588 1.00 63.50 262 GLY A C 1
ATOM 2130 O O . GLY A 1 262 ? 0.527 -0.297 -31.599 1.00 63.50 262 GLY A O 1
ATOM 2131 N N . LEU A 1 263 ? 0.706 -0.493 -33.835 1.00 60.66 263 LEU A N 1
ATOM 2132 C CA . LEU A 1 263 ? 0.247 0.873 -34.146 1.00 60.66 263 LEU A CA 1
ATOM 2133 C C . LEU A 1 263 ? -1.112 1.213 -33.510 1.00 60.66 263 LEU A C 1
ATOM 2135 O O . LEU A 1 263 ? -1.378 2.376 -33.218 1.00 60.66 263 LEU A O 1
ATOM 2139 N N . SER A 1 264 ? -1.937 0.207 -33.209 1.00 59.38 264 SER A N 1
ATOM 2140 C CA . SER A 1 264 ? -3.178 0.333 -32.434 1.00 59.38 264 SER A CA 1
ATOM 2141 C C . SER A 1 264 ? -2.991 0.928 -31.030 1.00 59.38 264 SER A C 1
ATOM 2143 O O . SER A 1 264 ? -3.942 1.480 -30.488 1.00 59.38 264 SER A O 1
ATOM 2145 N N . ARG A 1 265 ? -1.786 0.871 -30.445 1.00 62.12 265 ARG A N 1
ATOM 2146 C CA . ARG A 1 265 ? -1.450 1.515 -29.162 1.00 62.12 265 ARG A CA 1
ATOM 2147 C C . ARG A 1 265 ? -1.073 2.997 -29.308 1.00 62.12 265 ARG A C 1
ATOM 2149 O O . ARG A 1 265 ? -1.126 3.733 -28.329 1.00 62.12 265 ARG A O 1
ATOM 2156 N N . TRP A 1 266 ? -0.692 3.435 -30.509 1.00 63.84 266 TRP A N 1
ATOM 2157 C CA . TRP A 1 266 ? -0.203 4.795 -30.789 1.00 63.84 266 TRP A CA 1
ATOM 2158 C C . TRP A 1 266 ? -1.220 5.675 -31.521 1.00 63.84 266 TRP A C 1
ATOM 2160 O O . TRP A 1 266 ? -1.091 6.902 -31.518 1.00 63.84 266 TRP A O 1
ATOM 2170 N N . LEU A 1 267 ? -2.224 5.051 -32.133 1.00 69.44 267 LEU A N 1
ATOM 2171 C CA . LEU A 1 267 ? -3.335 5.700 -32.816 1.00 69.44 267 LEU A CA 1
ATOM 2172 C C . LEU A 1 267 ? -4.485 5.921 -31.830 1.00 69.44 267 LEU A C 1
ATOM 2174 O O . LEU A 1 267 ? -4.889 5.013 -31.106 1.00 69.44 267 LEU A O 1
ATOM 2178 N N . CYS A 1 268 ? -5.046 7.128 -31.813 1.00 71.88 268 CYS A N 1
ATOM 2179 C CA . CYS A 1 268 ? -6.250 7.395 -31.035 1.00 71.88 268 CYS A CA 1
ATOM 2180 C C . CYS A 1 268 ? -7.435 6.570 -31.561 1.00 71.88 268 CYS A C 1
ATOM 2182 O O . CYS A 1 268 ? -7.760 6.641 -32.746 1.00 71.88 268 CYS A O 1
ATOM 2184 N N . SER A 1 269 ? -8.136 5.862 -30.673 1.00 72.25 269 SER A N 1
ATOM 2185 C CA . SER A 1 269 ? -9.272 4.997 -31.025 1.00 72.25 269 SER A CA 1
ATOM 2186 C C . SER A 1 269 ? -10.472 5.729 -31.639 1.00 72.25 269 SER A C 1
ATOM 2188 O O . SER A 1 269 ? -11.297 5.088 -32.283 1.00 72.25 269 SER A O 1
ATOM 2190 N N . LYS A 1 270 ? -10.580 7.056 -31.469 1.00 71.00 270 LYS A N 1
ATOM 2191 C CA . LYS A 1 270 ? -11.673 7.867 -32.037 1.00 71.00 270 LYS A CA 1
ATOM 2192 C C . LYS A 1 270 ? -11.349 8.511 -33.386 1.00 71.00 270 LYS A C 1
ATOM 2194 O O . LYS A 1 270 ? -12.252 8.658 -34.198 1.00 71.00 270 LYS A O 1
ATOM 2199 N N . CYS A 1 271 ? -10.106 8.935 -33.622 1.00 80.25 271 CYS A N 1
ATOM 2200 C CA . CYS A 1 271 ? -9.758 9.735 -34.807 1.00 80.25 271 CYS A CA 1
ATOM 2201 C C . CYS A 1 271 ? -8.588 9.187 -35.634 1.00 80.25 271 CYS A C 1
ATOM 2203 O O . CYS A 1 271 ? -8.260 9.764 -36.666 1.00 80.25 271 CYS A O 1
ATOM 2205 N N . GLY A 1 272 ? -7.933 8.108 -35.192 1.00 72.06 272 GLY A N 1
ATOM 2206 C CA . GLY A 1 272 ? -6.846 7.469 -35.936 1.00 72.06 272 GLY A CA 1
ATOM 2207 C C . GLY A 1 272 ? -5.576 8.314 -36.079 1.00 72.06 272 GLY A C 1
ATOM 2208 O O . GLY A 1 272 ? -4.744 7.999 -36.919 1.00 72.06 272 GLY A O 1
ATOM 2209 N N . GLN A 1 273 ? -5.404 9.381 -35.292 1.00 74.69 273 GLN A N 1
ATOM 2210 C CA . GLN A 1 273 ? -4.191 10.208 -35.312 1.00 74.69 273 GLN A CA 1
ATOM 2211 C C . GLN A 1 273 ? -3.160 9.720 -34.287 1.00 74.69 273 GLN A C 1
ATOM 2213 O O . GLN A 1 273 ? -3.519 9.311 -33.176 1.00 74.69 273 GLN A O 1
ATOM 2218 N N . ILE A 1 274 ? -1.876 9.791 -34.654 1.00 72.44 274 ILE A N 1
ATOM 2219 C CA . ILE A 1 274 ? -0.744 9.455 -33.779 1.00 72.44 274 ILE A CA 1
ATOM 2220 C C . ILE A 1 274 ? -0.562 10.590 -32.759 1.00 72.44 274 ILE A C 1
ATOM 2222 O O . ILE A 1 274 ? -0.427 11.745 -33.149 1.00 72.44 274 ILE A O 1
ATOM 2226 N N . LYS A 1 275 ? -0.558 10.267 -31.455 1.00 64.31 275 LYS A N 1
ATOM 2227 C CA . LYS A 1 275 ? -0.469 11.240 -30.337 1.00 64.31 275 LYS A CA 1
ATOM 2228 C C . LYS A 1 275 ? -1.613 12.287 -30.287 1.00 64.31 275 LYS A C 1
ATOM 2230 O O . LYS A 1 275 ? -1.353 13.470 -30.084 1.00 64.31 275 LYS A O 1
ATOM 2235 N N . CYS A 1 276 ? -2.886 11.882 -30.424 1.00 62.84 276 CYS A N 1
ATOM 2236 C CA . CYS A 1 276 ? -4.016 12.817 -30.223 1.00 62.84 276 CYS A CA 1
ATOM 2237 C C . CYS A 1 276 ? -4.075 13.337 -28.771 1.00 62.84 276 CYS A C 1
ATOM 2239 O O . CYS A 1 276 ? -4.338 12.564 -27.853 1.00 62.84 276 CYS A O 1
ATOM 2241 N N . THR A 1 277 ? -3.924 14.648 -28.572 1.00 66.81 277 THR A N 1
ATOM 2242 C CA . THR A 1 277 ? -4.108 15.343 -27.278 1.00 66.81 277 THR A CA 1
ATOM 2243 C C . THR A 1 277 ? -5.515 15.921 -27.095 1.00 66.81 277 THR A C 1
ATOM 2245 O O . THR A 1 277 ? -5.933 16.215 -25.980 1.00 66.81 277 THR A O 1
ATOM 2248 N N . THR A 1 278 ? -6.280 16.061 -28.177 1.00 66.50 278 THR A N 1
ATOM 2249 C CA . THR A 1 278 ? -7.597 16.723 -28.194 1.00 66.50 278 THR A CA 1
ATOM 2250 C C . THR A 1 278 ? -8.742 15.786 -27.801 1.00 66.50 278 THR A C 1
ATOM 2252 O O . THR A 1 278 ? -9.755 16.202 -27.247 1.00 66.50 278 THR A O 1
ATOM 2255 N N . CYS A 1 279 ? -8.575 14.493 -28.064 1.00 70.00 279 CYS A N 1
ATOM 2256 C CA . CYS A 1 279 ? -9.605 13.467 -27.935 1.00 70.00 279 CYS A CA 1
ATOM 2257 C C . CYS A 1 279 ? -9.882 13.040 -26.472 1.00 70.00 279 CYS A C 1
ATOM 2259 O O . CYS A 1 279 ? -10.734 12.180 -26.248 1.00 70.00 279 CYS A O 1
ATOM 2261 N N . GLY A 1 280 ? -9.154 13.615 -25.500 1.00 57.19 280 GLY A N 1
ATOM 2262 C CA . GLY A 1 280 ? -9.167 13.251 -24.077 1.00 57.19 280 GLY A CA 1
ATOM 2263 C C . GLY A 1 280 ? -9.732 14.300 -23.107 1.00 57.19 280 GLY A C 1
ATOM 2264 O O . GLY A 1 280 ? -9.612 14.098 -21.906 1.00 57.19 280 GLY A O 1
ATOM 2265 N N . ILE A 1 281 ? -10.342 15.400 -23.575 1.00 54.22 281 ILE A N 1
ATOM 2266 C CA . ILE A 1 281 ? -10.827 16.496 -22.695 1.00 54.22 281 ILE A CA 1
ATOM 2267 C C . ILE A 1 281 ? -12.356 16.679 -22.765 1.00 54.22 281 ILE A C 1
ATOM 2269 O O . ILE A 1 281 ? -12.875 17.787 -22.734 1.00 54.22 281 ILE A O 1
ATOM 2273 N N . SER A 1 282 ? -13.138 15.609 -22.892 1.00 49.62 282 SER A N 1
ATOM 2274 C CA . SER A 1 282 ? -14.610 15.744 -22.907 1.00 49.62 282 SER A CA 1
ATOM 2275 C C . SER A 1 282 ? -15.325 14.631 -22.149 1.00 49.62 282 SER A C 1
ATOM 2277 O O . SER A 1 282 ? -16.110 13.881 -22.714 1.00 49.62 282 SER A O 1
ATOM 2279 N N . SER A 1 283 ? -15.026 14.555 -20.849 1.00 42.62 283 SER A N 1
ATOM 2280 C CA . SER A 1 283 ? -15.804 13.908 -19.772 1.00 42.62 283 SER A CA 1
ATOM 2281 C C . SER A 1 283 ? -14.879 13.901 -18.546 1.00 42.62 283 SER A C 1
ATOM 2283 O O . SER A 1 283 ? -13.835 13.269 -18.619 1.00 42.62 283 SER A O 1
ATOM 2285 N N . THR A 1 284 ? -15.080 14.594 -17.424 1.00 38.53 284 THR A N 1
ATOM 2286 C CA . THR A 1 284 ? -16.302 14.859 -16.655 1.00 38.53 284 THR A CA 1
ATOM 2287 C C . THR A 1 284 ? -15.923 15.732 -15.438 1.00 38.53 284 THR A C 1
ATOM 2289 O O . THR A 1 284 ? -14.817 15.596 -14.929 1.00 38.53 284 THR A O 1
ATOM 2292 N N . GLN A 1 285 ? -16.890 16.515 -14.938 1.00 36.47 285 GLN A N 1
ATOM 2293 C CA . GLN A 1 285 ? -16.990 17.142 -13.602 1.00 36.47 285 GLN A CA 1
ATOM 2294 C C . GLN A 1 285 ? -16.404 18.550 -13.379 1.00 36.47 285 GLN A C 1
ATOM 2296 O O . GLN A 1 285 ? -15.285 18.765 -12.930 1.00 36.47 285 GLN A O 1
ATOM 2301 N N . SER A 1 286 ? -17.303 19.514 -13.574 1.00 44.19 286 SER A N 1
ATOM 2302 C CA . SER A 1 286 ? -17.462 20.717 -12.760 1.00 44.19 286 SER A CA 1
ATOM 2303 C C . SER A 1 286 ? -17.458 20.402 -11.254 1.00 44.19 286 SER A C 1
ATOM 2305 O O . SER A 1 286 ? -18.386 19.755 -10.767 1.00 44.19 286 SER A O 1
ATOM 2307 N N . VAL A 1 287 ? -16.479 20.921 -10.510 1.00 37.62 287 VAL A N 1
ATOM 2308 C CA . VAL A 1 287 ? -16.585 21.109 -9.056 1.00 37.62 287 VAL A CA 1
ATOM 2309 C C . VAL A 1 287 ? -16.179 22.540 -8.728 1.00 37.62 287 VAL A C 1
ATOM 2311 O O . VAL A 1 287 ? -15.047 22.969 -8.934 1.00 37.62 287 VAL A O 1
ATOM 2314 N N . THR A 1 288 ? -17.169 23.284 -8.258 1.00 44.75 288 THR A N 1
ATOM 2315 C CA . THR A 1 288 ? -17.095 24.632 -7.710 1.00 44.75 288 THR A CA 1
ATOM 2316 C C . THR A 1 288 ? -16.209 24.639 -6.462 1.00 44.75 288 THR A C 1
ATOM 2318 O O . THR A 1 288 ? -16.510 23.933 -5.503 1.00 44.75 288 THR A O 1
ATOM 2321 N N . LEU A 1 289 ? -15.160 25.464 -6.432 1.00 37.03 289 LEU A N 1
ATOM 2322 C CA . LEU A 1 289 ? -14.433 25.792 -5.201 1.00 37.03 289 LEU A CA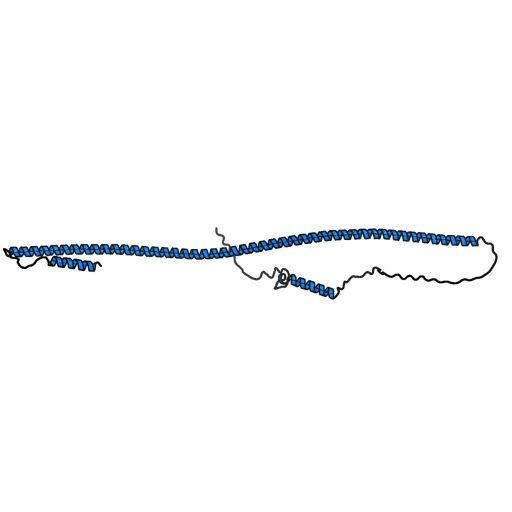 1
ATOM 2323 C C . LEU A 1 289 ? -14.696 27.255 -4.834 1.00 37.03 289 LEU A C 1
ATOM 2325 O O . LEU A 1 289 ? -14.092 28.174 -5.377 1.00 37.03 289 LEU A O 1
ATOM 2329 N N . ASN A 1 290 ? -15.624 27.437 -3.893 1.00 38.91 290 ASN A N 1
ATOM 2330 C CA . ASN A 1 290 ? -15.730 28.631 -3.062 1.00 38.91 290 ASN A CA 1
ATOM 2331 C C . ASN A 1 290 ? -14.622 28.576 -2.003 1.00 38.91 290 ASN A C 1
ATOM 2333 O O . ASN A 1 290 ? -14.657 27.718 -1.122 1.00 38.91 290 ASN A O 1
ATOM 2337 N N . SER A 1 291 ? -13.671 29.505 -2.046 1.00 38.16 291 SER A N 1
ATOM 2338 C CA . SER A 1 291 ? -12.746 29.756 -0.941 1.00 38.16 291 SER A CA 1
ATOM 2339 C C . SER A 1 291 ? -13.363 30.761 0.037 1.00 38.16 291 SER A C 1
ATOM 2341 O O . SER A 1 291 ? -13.403 31.961 -0.239 1.00 38.16 291 SER A O 1
ATOM 2343 N N . GLN A 1 292 ? -13.835 30.272 1.186 1.00 38.84 292 GLN A N 1
ATOM 2344 C CA . GLN A 1 292 ? -14.011 31.086 2.389 1.00 38.84 292 GLN A CA 1
ATOM 2345 C C . GLN A 1 292 ? -12.635 31.368 3.009 1.00 38.84 292 GLN A C 1
ATOM 2347 O O . GLN A 1 292 ? -11.917 30.447 3.386 1.00 38.84 292 GLN A O 1
ATOM 2352 N N . LEU A 1 293 ? -12.298 32.652 3.138 1.00 37.72 293 LEU A N 1
ATOM 2353 C CA . LEU A 1 293 ? -11.253 33.169 4.020 1.00 37.72 293 LEU A CA 1
ATOM 2354 C C . LEU A 1 293 ? -11.888 33.494 5.383 1.00 37.72 293 LEU A C 1
ATOM 2356 O O . LEU A 1 293 ? -12.705 34.408 5.490 1.00 37.72 293 LEU A O 1
ATOM 2360 N N . ARG A 1 294 ? -11.509 32.733 6.412 1.00 38.28 294 ARG A N 1
ATOM 2361 C CA . ARG A 1 294 ? -11.576 33.096 7.837 1.00 38.28 294 ARG A CA 1
ATOM 2362 C C . ARG A 1 294 ? -10.518 32.276 8.574 1.00 38.28 294 ARG A C 1
ATOM 2364 O O . ARG A 1 294 ? -10.769 31.109 8.848 1.00 38.28 294 ARG A O 1
ATOM 2371 N N . VAL A 1 295 ? -9.358 32.877 8.824 1.00 41.19 295 VAL A N 1
ATOM 2372 C CA . VAL A 1 295 ? -8.784 33.209 10.145 1.00 41.19 295 VAL A CA 1
ATOM 2373 C C . VAL A 1 295 ? -7.815 34.358 9.903 1.00 41.19 295 VAL A C 1
ATOM 2375 O O . VAL A 1 295 ? -7.055 34.264 8.915 1.00 41.19 295 VAL A O 1
#

Sequence (295 aa):
MAIVVFRSYANQEYTQSSNMSKGDGLQFSSKDAEIQYWKGLAEEYLQEIERIQKESDEFIVESQQLEKEYEATIEQNEKKIKDLSLANNKAQNEIDSLKIKLEQCNKENGNLETEITNLKKENSQMAQYIRDLEQKNDDLERSKRINEELIASIEGAFHSAIERNAMLESEVDEKELLKEKLQRFADETRDLKQELLVKDREHVPDNERVLNGYKSPIVDSNRLKENETQTTPVKHDFQATISPASRVMALNIVSDLIRKVGLSRWLCSKCGQIKCTTCGISSTQSVTLNSQLRV

pLDDT: mean 78.55, std 22.71, range [35.09, 98.81]

InterPro domains:
  IPR006964 NUDE domain [PF04880] (155-231)
  IPR033494 NUDE family [PTHR10921] (20-262)

Organism: Callosobruchus maculatus (NCBI:txid64391)

Secondary structure (DSSP, 8-state):
-HHHHHHHHHHHHHHHHTTS---S----SSHHHHHHHHHHHHHHHHHHHHHHHHHHHHHHHHHHHHHHHHHHHHHHHHHHHHHHHHHHHHHHHHHHHHHHHHHHHHHHHHHHHHHHHHHHHHHHHHHHHHHHHHHHHHHHHHHHHHHHHHHHHHHHHHHHHHHHHHHHHHHHHHHHHHHHHHHHHHHHHHHHHHHHHHHHHHT----------------------------------------HHHHHHHHHHHHHHHHHHTGGGTB-TTT--BT-SSTT---------------

Foldseek 3Di:
DVVVVVVVVVVVVVVVVVPPDDPPDDDAPDPVRVVVVVVVVVVVVVVVVVVVVVVVVVVVVVVVVVVVVVVVVVVVVVVVVVVVVVVVVVVVVVVVVVVVVVVVVVVVVVVVVVVVVVVVVVVVVVVVVVVVVVVVVVVVVVVVVVVVVVVVVVVVVVVVVVVVVVVVVVVVVVVVVVVVVVVVVVVVVVVVVVVVVVVVVVPDDDDDDDDDDDDDDDDDDDDDDDDDDDDDDDPDPPPPPDPPVRVVVVVVVVVVCCVVVPCVVQADPPPRDGPDPPVPPPDDDDDDDDDDDDD

Radius of gyration: 76.12 Å; chains: 1; bounding box: 137×58×230 Å